Protein AF-A0A0R3Q9B4-F1 (afdb_monomer_lite)

Organism: NCBI:txid42155

Structure (mmCIF, N/CA/C/O backbone):
data_AF-A0A0R3Q9B4-F1
#
_entry.id   AF-A0A0R3Q9B4-F1
#
loop_
_atom_site.group_PDB
_atom_site.id
_atom_site.type_symbol
_atom_site.label_atom_id
_atom_site.label_alt_id
_atom_site.label_comp_id
_atom_site.label_asym_id
_atom_site.label_entity_id
_atom_site.label_seq_id
_atom_site.pdbx_PDB_ins_code
_atom_site.Cartn_x
_atom_site.Cartn_y
_atom_site.Cartn_z
_atom_site.occupancy
_atom_site.B_iso_or_equiv
_atom_site.auth_seq_id
_atom_site.auth_comp_id
_atom_site.auth_asym_id
_atom_site.auth_atom_id
_atom_site.pdbx_PDB_model_num
ATOM 1 N N . MET A 1 1 ? 20.990 -37.454 -20.972 1.00 36.69 1 MET A N 1
ATOM 2 C CA . MET A 1 1 ? 19.964 -36.835 -20.107 1.00 36.69 1 MET A CA 1
ATOM 3 C C . MET A 1 1 ? 19.764 -35.408 -20.582 1.00 36.69 1 MET A C 1
ATOM 5 O O . MET A 1 1 ? 20.715 -34.644 -20.532 1.00 36.69 1 MET A O 1
ATOM 9 N N . LYS A 1 2 ? 18.590 -35.068 -21.130 1.00 34.88 2 LYS A N 1
ATOM 10 C CA . LYS A 1 2 ? 18.235 -33.666 -21.387 1.00 34.88 2 LYS A CA 1
ATOM 11 C C . LYS A 1 2 ? 17.945 -33.041 -20.026 1.00 34.88 2 LYS A C 1
ATOM 13 O O . LYS A 1 2 ? 17.077 -33.551 -19.323 1.00 34.88 2 LYS A O 1
ATOM 18 N N . ALA A 1 3 ? 18.713 -32.025 -19.642 1.00 40.41 3 ALA A N 1
ATOM 19 C CA . ALA A 1 3 ? 18.405 -31.218 -18.471 1.00 40.41 3 ALA A CA 1
ATOM 20 C C . ALA A 1 3 ? 16.961 -30.724 -18.614 1.00 40.41 3 ALA A C 1
ATOM 22 O O . ALA A 1 3 ? 16.583 -30.212 -19.671 1.00 40.41 3 ALA A O 1
ATOM 23 N N . ALA A 1 4 ? 16.137 -30.962 -17.596 1.00 41.41 4 ALA A N 1
ATOM 24 C CA . ALA A 1 4 ? 14.829 -30.341 -17.524 1.00 41.41 4 ALA A CA 1
ATOM 25 C C . ALA A 1 4 ? 15.062 -28.827 -17.567 1.00 41.41 4 ALA A C 1
ATOM 27 O O . ALA A 1 4 ? 15.768 -28.300 -16.709 1.00 41.41 4 ALA A O 1
ATOM 28 N N . HIS A 1 5 ? 14.542 -28.144 -18.590 1.00 46.75 5 HIS A N 1
ATOM 29 C CA . HIS A 1 5 ? 14.449 -26.691 -18.561 1.00 46.75 5 HIS A CA 1
ATOM 30 C C . HIS A 1 5 ? 13.587 -26.347 -17.350 1.00 46.75 5 HIS A C 1
ATOM 32 O O . HIS A 1 5 ? 12.374 -26.551 -17.373 1.00 46.75 5 HIS A O 1
ATOM 38 N N . GLN A 1 6 ? 14.228 -25.910 -16.271 1.00 55.72 6 GLN A N 1
ATOM 39 C CA . GLN A 1 6 ? 13.541 -25.305 -15.149 1.00 55.72 6 GLN A CA 1
ATOM 40 C C . GLN A 1 6 ? 12.863 -24.056 -15.722 1.00 55.72 6 GLN A C 1
ATOM 42 O O . GLN A 1 6 ? 13.534 -23.160 -16.232 1.00 55.72 6 GLN A O 1
ATOM 47 N N . LEU A 1 7 ? 11.533 -24.085 -15.801 1.00 68.88 7 LEU A N 1
ATOM 48 C CA . LEU A 1 7 ? 10.751 -22.960 -16.296 1.00 68.88 7 LEU A CA 1
ATOM 49 C C . LEU A 1 7 ? 10.905 -21.838 -15.273 1.00 68.88 7 LEU A C 1
ATOM 51 O O . LEU A 1 7 ? 10.443 -21.985 -14.145 1.00 68.88 7 LEU A O 1
ATOM 55 N N . SER A 1 8 ? 11.586 -20.766 -15.666 1.00 80.25 8 SER A N 1
ATOM 56 C CA . SER A 1 8 ? 11.678 -19.562 -14.850 1.00 80.25 8 SER A CA 1
ATOM 57 C C . SER A 1 8 ? 10.293 -18.922 -14.736 1.00 80.25 8 SER A C 1
ATOM 59 O O . SER A 1 8 ? 9.555 -18.829 -15.725 1.00 80.25 8 SER A O 1
ATOM 61 N N . LEU A 1 9 ? 9.914 -18.553 -13.515 1.00 89.75 9 LEU A N 1
ATOM 62 C CA . LEU A 1 9 ? 8.605 -17.992 -13.206 1.00 89.75 9 LEU A CA 1
ATOM 63 C C . LEU A 1 9 ? 8.623 -16.477 -13.397 1.00 89.75 9 LEU A C 1
ATOM 65 O O . LEU A 1 9 ? 9.589 -15.798 -13.053 1.00 89.75 9 LEU A O 1
ATOM 69 N N . VAL A 1 10 ? 7.525 -15.938 -13.927 1.00 89.75 10 VAL A N 1
ATOM 70 C CA . VAL A 1 10 ? 7.317 -14.487 -13.977 1.00 89.75 10 VAL A CA 1
ATOM 71 C C . VAL A 1 10 ? 7.033 -13.996 -12.562 1.00 89.75 10 VAL A C 1
ATOM 73 O O . VAL A 1 10 ? 6.066 -14.433 -11.941 1.00 89.75 10 VAL A O 1
ATOM 76 N N . VAL A 1 11 ? 7.864 -13.075 -12.083 1.00 88.44 11 VAL A N 1
ATOM 77 C CA . VAL A 1 11 ? 7.747 -12.446 -10.763 1.00 88.44 11 VAL A CA 1
ATOM 78 C C . VAL A 1 11 ? 6.911 -11.175 -10.845 1.00 88.44 11 VAL A C 1
ATOM 80 O O . VAL A 1 11 ? 6.017 -10.957 -10.035 1.00 88.44 11 VAL A O 1
ATOM 83 N N . SER A 1 12 ? 7.175 -10.332 -11.845 1.00 89.00 12 SER A N 1
ATOM 84 C CA . SER A 1 12 ? 6.514 -9.035 -11.979 1.00 89.00 12 SER A CA 1
ATOM 85 C C . SER A 1 12 ? 6.408 -8.615 -13.437 1.00 89.00 12 SER A C 1
ATOM 87 O O . SER A 1 12 ? 7.249 -8.961 -14.268 1.00 89.00 12 SER A O 1
ATOM 89 N N . LEU A 1 13 ? 5.376 -7.831 -13.741 1.00 91.56 13 LEU A N 1
ATOM 90 C CA . LEU A 1 13 ? 5.125 -7.285 -15.067 1.00 91.56 13 LEU A CA 1
ATOM 91 C C . LEU A 1 13 ? 4.761 -5.805 -14.957 1.00 91.56 13 LEU A C 1
ATOM 93 O O . LEU A 1 13 ? 3.906 -5.430 -14.159 1.00 91.56 13 LEU A O 1
ATOM 97 N N . ALA A 1 14 ? 5.391 -4.983 -15.787 1.00 87.50 14 ALA A N 1
ATOM 98 C CA . ALA A 1 14 ? 5.074 -3.571 -15.941 1.00 87.50 14 ALA A CA 1
ATOM 99 C C . ALA A 1 14 ? 4.918 -3.226 -17.419 1.00 87.50 14 ALA A C 1
ATOM 101 O O . ALA A 1 14 ? 5.477 -3.895 -18.290 1.00 87.50 14 ALA A O 1
ATOM 102 N N . SER A 1 15 ? 4.168 -2.168 -17.707 1.00 88.44 15 SER A N 1
ATOM 103 C CA . SER A 1 15 ? 4.009 -1.670 -19.067 1.00 88.44 15 SER A CA 1
ATOM 104 C C . SER A 1 15 ? 4.152 -0.163 -19.117 1.00 88.44 15 SER A C 1
ATOM 106 O O . SER A 1 15 ? 3.561 0.532 -18.289 1.00 88.44 15 SER A O 1
ATOM 108 N N . CYS A 1 16 ? 4.836 0.337 -20.139 1.00 84.88 16 CYS A N 1
ATOM 109 C CA . CYS A 1 16 ? 4.862 1.755 -20.462 1.00 84.88 16 CYS A CA 1
ATOM 110 C C . CYS A 1 16 ? 4.498 1.971 -21.930 1.00 84.88 16 CYS A C 1
ATOM 112 O O . CYS A 1 16 ? 4.735 1.117 -22.786 1.00 84.88 16 CYS A O 1
ATOM 114 N N . VAL A 1 17 ? 3.886 3.119 -22.204 1.00 84.06 17 VAL A N 1
ATOM 115 C CA . VAL A 1 17 ? 3.613 3.569 -23.568 1.00 84.06 17 VAL A CA 1
ATOM 116 C C . VAL A 1 17 ? 4.668 4.603 -23.908 1.00 84.06 17 VAL A C 1
ATOM 118 O O . VAL A 1 17 ? 4.741 5.633 -23.244 1.00 84.06 17 VAL A O 1
ATOM 121 N N . VAL A 1 18 ? 5.480 4.324 -24.921 1.00 79.88 18 VAL A N 1
ATOM 122 C CA . VAL A 1 18 ? 6.485 5.256 -25.433 1.00 79.88 18 VAL A CA 1
ATOM 123 C C . VAL A 1 18 ? 6.048 5.651 -26.836 1.00 79.88 18 VAL A C 1
ATOM 125 O O . VAL A 1 18 ? 6.007 4.824 -27.745 1.00 79.88 18 VAL A O 1
ATOM 128 N N . TYR A 1 19 ? 5.660 6.915 -27.000 1.00 80.12 19 TYR A N 1
ATOM 129 C CA . TYR A 1 19 ? 4.998 7.428 -28.203 1.00 80.12 19 TYR A CA 1
ATOM 130 C C . TYR A 1 19 ? 3.742 6.623 -28.588 1.00 80.12 19 TYR A C 1
ATOM 132 O O . TYR A 1 19 ? 2.670 6.848 -28.028 1.00 80.12 19 TYR A O 1
ATOM 140 N N . HIS A 1 20 ? 3.859 5.704 -29.548 1.00 79.94 20 HIS A N 1
ATOM 141 C CA . HIS A 1 20 ? 2.761 4.881 -30.060 1.00 79.94 20 HIS A CA 1
ATOM 142 C C . HIS A 1 20 ? 2.944 3.386 -29.780 1.00 79.94 20 HIS A C 1
ATOM 144 O O . HIS A 1 20 ? 2.034 2.607 -30.062 1.00 79.94 20 HIS A O 1
ATOM 150 N N . ASP A 1 21 ? 4.081 2.991 -29.207 1.00 82.44 21 ASP A N 1
ATOM 151 C CA . ASP A 1 21 ? 4.396 1.602 -28.907 1.00 82.44 21 ASP A CA 1
ATOM 152 C C . ASP A 1 21 ? 4.165 1.297 -27.425 1.00 82.44 21 ASP A C 1
ATOM 154 O O . ASP A 1 21 ? 4.446 2.106 -26.536 1.00 82.44 21 ASP A O 1
ATOM 158 N N . ILE A 1 22 ? 3.649 0.097 -27.160 1.00 86.62 22 ILE A N 1
ATOM 159 C CA . ILE A 1 22 ? 3.477 -0.429 -25.806 1.00 86.62 22 ILE A CA 1
ATOM 160 C C . ILE A 1 22 ? 4.606 -1.416 -25.540 1.00 86.62 22 ILE A C 1
ATOM 162 O O . ILE A 1 22 ? 4.739 -2.424 -26.241 1.00 86.62 22 ILE A O 1
ATOM 166 N N . LEU A 1 23 ? 5.387 -1.136 -24.502 1.00 85.94 23 LEU A N 1
ATOM 167 C CA . LEU A 1 23 ? 6.456 -2.000 -24.033 1.00 85.94 23 LEU A CA 1
ATOM 168 C C . LEU A 1 23 ? 6.001 -2.740 -22.781 1.00 85.94 23 LEU A C 1
ATOM 170 O O . LEU A 1 23 ? 5.491 -2.127 -21.844 1.00 85.94 23 LEU A O 1
ATOM 174 N N . PHE A 1 24 ? 6.224 -4.052 -22.749 1.00 89.50 24 PHE A N 1
ATOM 175 C CA . PHE A 1 24 ? 5.981 -4.902 -21.587 1.00 89.50 24 PHE A CA 1
ATOM 176 C C . PHE A 1 24 ? 7.307 -5.377 -21.002 1.00 89.50 24 PHE A C 1
ATOM 178 O O . PHE A 1 24 ? 8.022 -6.156 -21.632 1.00 89.50 24 PHE A O 1
ATOM 185 N N . TYR A 1 25 ? 7.605 -4.933 -19.788 1.00 88.19 25 TYR A N 1
ATOM 186 C CA . TYR A 1 25 ? 8.759 -5.338 -18.995 1.00 88.19 25 TYR A CA 1
ATOM 187 C C . TYR A 1 25 ? 8.354 -6.524 -18.124 1.00 88.19 25 TYR A C 1
ATOM 189 O O . TYR A 1 25 ? 7.489 -6.393 -17.258 1.00 88.19 25 TYR A O 1
ATOM 197 N N . VAL A 1 26 ? 8.959 -7.685 -18.365 1.00 90.50 26 VAL A N 1
ATOM 198 C CA . VAL A 1 26 ? 8.646 -8.944 -17.679 1.00 90.50 26 VAL A CA 1
ATOM 199 C C . VAL A 1 26 ? 9.875 -9.406 -16.912 1.00 90.50 26 VAL A C 1
ATOM 201 O O . VAL A 1 26 ? 10.897 -9.739 -17.514 1.00 90.50 26 VAL A O 1
ATOM 204 N N . LEU A 1 27 ? 9.764 -9.398 -15.588 1.00 88.12 27 LEU A N 1
ATOM 205 C CA . LEU A 1 27 ? 10.816 -9.775 -14.655 1.00 88.12 27 LEU A CA 1
ATOM 206 C C . LEU A 1 27 ? 10.634 -11.229 -14.220 1.00 88.12 27 LEU A C 1
ATOM 208 O O . LEU A 1 27 ? 9.540 -11.624 -13.811 1.00 88.12 27 LEU A O 1
ATOM 212 N N . PHE A 1 28 ? 11.710 -12.000 -14.302 1.00 89.44 28 PHE A N 1
ATOM 213 C CA . PHE A 1 28 ? 11.745 -13.431 -14.024 1.00 89.44 28 PHE A CA 1
ATOM 214 C C . PHE A 1 28 ? 12.536 -13.747 -12.750 1.00 89.44 28 PHE A C 1
ATOM 216 O O . PHE A 1 28 ? 13.470 -13.027 -12.402 1.00 89.44 28 PHE A O 1
ATOM 223 N N . ASP A 1 29 ? 12.186 -14.842 -12.074 1.00 85.69 29 ASP A N 1
ATOM 224 C CA . ASP A 1 29 ? 12.820 -15.290 -10.821 1.00 85.69 29 ASP A CA 1
ATOM 225 C C . ASP A 1 29 ? 14.307 -15.653 -10.972 1.00 85.69 29 ASP A C 1
ATOM 227 O O . ASP A 1 29 ? 15.067 -15.605 -10.006 1.00 85.69 29 ASP A O 1
ATOM 231 N N . ASP A 1 30 ? 14.755 -15.937 -12.195 1.00 86.06 30 ASP A N 1
ATOM 232 C CA . ASP A 1 30 ? 16.156 -16.178 -12.538 1.00 86.06 30 ASP A CA 1
ATOM 233 C C . ASP A 1 30 ? 16.980 -14.885 -12.722 1.00 86.06 30 ASP A C 1
ATOM 235 O O . ASP A 1 30 ? 18.178 -14.955 -13.025 1.00 86.06 30 ASP A O 1
ATOM 239 N N . ARG A 1 31 ? 16.365 -13.720 -12.448 1.00 84.44 31 ARG A N 1
ATOM 240 C CA . ARG A 1 31 ? 16.910 -12.350 -12.547 1.00 84.44 31 ARG A CA 1
ATOM 241 C C . ARG A 1 31 ? 16.991 -11.811 -13.976 1.00 84.44 31 ARG A C 1
ATOM 243 O O . ARG A 1 31 ? 17.647 -10.792 -14.216 1.00 84.44 31 ARG A O 1
ATOM 250 N N . ARG A 1 32 ? 16.321 -12.455 -14.936 1.00 87.75 32 ARG A N 1
ATOM 251 C CA . ARG A 1 32 ? 16.210 -11.935 -16.302 1.00 87.75 32 ARG A CA 1
ATOM 252 C C . ARG A 1 32 ? 15.078 -10.928 -16.424 1.00 87.75 32 ARG A C 1
ATOM 254 O O . ARG A 1 32 ? 13.985 -11.104 -15.890 1.00 87.75 32 ARG A O 1
ATOM 261 N N . LEU A 1 33 ? 15.341 -9.880 -17.192 1.00 86.25 33 LEU A N 1
ATOM 262 C CA . LEU A 1 33 ? 14.354 -8.914 -17.635 1.00 86.25 33 LEU A CA 1
ATOM 263 C C . LEU A 1 33 ? 14.165 -9.078 -19.140 1.00 86.25 33 LEU A C 1
ATOM 265 O O . LEU A 1 33 ? 15.094 -8.868 -19.924 1.00 86.25 33 LEU A O 1
ATOM 269 N N . HIS A 1 34 ? 12.954 -9.446 -19.544 1.00 90.06 34 HIS A N 1
ATOM 270 C CA . HIS A 1 34 ? 12.557 -9.440 -20.946 1.00 90.06 34 HIS A CA 1
ATOM 271 C C . HIS A 1 34 ? 11.735 -8.189 -21.243 1.00 90.06 34 HIS A C 1
ATOM 273 O O . HIS A 1 34 ? 10.887 -7.802 -20.439 1.00 90.06 34 HIS A O 1
ATOM 279 N N . VAL A 1 35 ? 11.942 -7.595 -22.419 1.00 86.31 35 VAL A N 1
ATOM 280 C CA . VAL A 1 35 ? 11.065 -6.533 -22.930 1.00 86.31 35 VAL A CA 1
ATOM 281 C C . VAL A 1 35 ? 10.393 -7.017 -24.198 1.00 86.31 35 VAL A C 1
ATOM 283 O O . VAL A 1 35 ? 11.060 -7.480 -25.128 1.00 86.31 35 VAL A O 1
ATOM 286 N N . TYR A 1 36 ? 9.067 -6.929 -24.210 1.00 86.50 36 TYR A N 1
ATOM 287 C CA . TYR A 1 36 ? 8.250 -7.260 -25.364 1.00 86.50 36 TYR A CA 1
ATOM 288 C C . TYR A 1 36 ? 7.633 -6.002 -25.950 1.00 86.50 36 TYR A C 1
ATOM 290 O O . TYR A 1 36 ? 7.059 -5.194 -25.225 1.00 86.50 36 TYR A O 1
ATOM 298 N N . MET A 1 37 ? 7.694 -5.882 -27.269 1.00 84.69 37 MET A N 1
ATOM 299 C CA . MET A 1 37 ? 7.055 -4.816 -28.029 1.00 84.69 37 MET A CA 1
ATOM 300 C C . MET A 1 37 ? 6.349 -5.455 -29.221 1.00 84.69 37 MET A C 1
ATOM 302 O O . MET A 1 37 ? 6.892 -6.356 -29.861 1.00 84.69 37 MET A O 1
ATOM 306 N N . ASN A 1 38 ? 5.107 -5.050 -29.494 1.00 81.25 38 ASN A N 1
ATOM 307 C CA . ASN A 1 38 ? 4.339 -5.544 -30.646 1.00 81.25 38 ASN A CA 1
ATOM 308 C C . ASN A 1 38 ? 4.285 -7.089 -30.754 1.00 81.25 38 ASN A C 1
ATOM 310 O O . ASN A 1 38 ? 4.322 -7.666 -31.842 1.00 81.25 38 ASN A O 1
ATOM 314 N N . GLY A 1 39 ? 4.212 -7.772 -29.603 1.00 77.75 39 GLY A N 1
ATOM 315 C CA . GLY A 1 39 ? 4.122 -9.234 -29.505 1.00 77.75 39 GLY A CA 1
ATOM 316 C C . GLY A 1 39 ? 5.436 -9.995 -29.721 1.00 77.75 39 GLY A C 1
ATOM 317 O O . GLY A 1 39 ? 5.416 -11.225 -29.761 1.00 77.75 39 GLY A O 1
ATOM 318 N N . LYS A 1 40 ? 6.575 -9.305 -29.848 1.00 83.62 40 LYS A N 1
ATOM 319 C CA . LYS A 1 40 ? 7.904 -9.911 -30.011 1.00 83.62 40 LYS A CA 1
ATOM 320 C C . LYS A 1 40 ? 8.786 -9.625 -28.806 1.00 83.62 40 LYS A C 1
ATOM 322 O O . LYS A 1 40 ? 8.668 -8.568 -28.197 1.00 83.62 40 LYS A O 1
ATOM 327 N N . LYS A 1 41 ? 9.659 -10.579 -28.458 1.00 85.50 41 LYS A N 1
ATOM 328 C CA . LYS A 1 41 ? 10.716 -10.362 -27.462 1.00 85.50 41 LYS A CA 1
ATOM 329 C C . LYS A 1 41 ? 11.835 -9.581 -28.130 1.00 85.50 41 LYS A C 1
ATOM 331 O O . LYS A 1 41 ? 12.502 -10.117 -29.011 1.00 85.50 41 LYS A O 1
ATOM 336 N N . GLU A 1 42 ? 12.039 -8.360 -27.677 1.00 83.06 42 GLU A N 1
ATOM 337 C CA . GLU A 1 42 ? 13.044 -7.468 -28.239 1.00 83.06 42 GLU A CA 1
ATOM 338 C C . GLU A 1 42 ? 14.271 -7.310 -27.333 1.00 83.06 42 GLU A C 1
ATOM 340 O O . GLU A 1 42 ? 15.369 -7.017 -27.802 1.00 83.06 42 GLU A O 1
ATOM 345 N N . TYR A 1 43 ? 14.104 -7.549 -26.030 1.00 81.38 43 TYR A N 1
ATOM 346 C CA . TYR A 1 43 ? 15.187 -7.517 -25.052 1.00 81.38 43 TYR A CA 1
ATOM 347 C C . TYR A 1 43 ? 15.202 -8.762 -24.186 1.00 81.38 43 TYR A C 1
ATOM 349 O O . TYR A 1 43 ? 14.154 -9.311 -23.835 1.00 81.38 43 TYR A O 1
ATOM 357 N N . ASP A 1 44 ? 16.410 -9.153 -23.804 1.00 84.69 44 ASP A N 1
ATOM 358 C CA . ASP A 1 44 ? 16.684 -10.225 -22.866 1.00 84.69 44 ASP A CA 1
ATOM 359 C C . ASP A 1 44 ? 18.017 -9.926 -22.170 1.00 84.69 44 ASP A C 1
ATOM 361 O O . ASP A 1 44 ? 19.084 -10.088 -22.765 1.00 84.69 44 ASP A O 1
ATOM 365 N N . GLY A 1 45 ? 17.941 -9.415 -20.942 1.00 79.44 45 GLY A N 1
ATOM 366 C CA . GLY A 1 45 ? 19.107 -9.037 -20.149 1.00 79.44 45 GLY A CA 1
ATOM 367 C C . GLY A 1 45 ? 19.063 -9.633 -18.751 1.00 79.44 45 GLY A C 1
ATOM 368 O O . GLY A 1 45 ? 18.007 -9.694 -18.125 1.00 79.44 45 GLY A O 1
ATOM 369 N N . ASN A 1 46 ? 20.220 -10.057 -18.252 1.00 82.81 46 ASN A N 1
ATOM 370 C CA . ASN A 1 46 ? 20.383 -10.491 -16.871 1.00 82.81 46 ASN A CA 1
ATOM 371 C C . ASN A 1 46 ? 20.706 -9.275 -15.994 1.00 82.81 46 ASN A C 1
ATOM 373 O O . ASN A 1 46 ? 21.735 -8.622 -16.176 1.00 82.81 46 ASN A O 1
ATOM 377 N N . LEU A 1 47 ? 19.829 -8.971 -15.036 1.00 78.75 47 LEU A N 1
ATOM 378 C CA . LEU A 1 47 ? 20.010 -7.822 -14.151 1.00 78.75 47 LEU A CA 1
ATOM 379 C C . LEU A 1 47 ? 21.209 -7.998 -13.214 1.00 78.75 47 LEU A C 1
ATOM 381 O O . LEU A 1 47 ? 21.807 -7.004 -12.809 1.00 78.75 47 LEU A O 1
ATOM 385 N N . TYR A 1 48 ? 21.597 -9.240 -12.908 1.00 74.25 48 TYR A N 1
ATOM 386 C CA . TYR A 1 48 ? 22.777 -9.518 -12.089 1.00 74.25 48 TYR A CA 1
ATOM 387 C C . TYR A 1 48 ? 24.061 -8.995 -12.720 1.00 74.25 48 TYR A C 1
ATOM 389 O O . TYR A 1 48 ? 24.861 -8.362 -12.038 1.00 74.25 48 TYR A O 1
ATOM 397 N N . ASP A 1 49 ? 24.207 -9.158 -14.032 1.00 72.88 49 ASP A N 1
ATOM 398 C CA . ASP A 1 49 ? 25.391 -8.691 -14.748 1.00 72.88 49 ASP A CA 1
ATOM 399 C C . ASP A 1 49 ? 25.471 -7.156 -14.696 1.00 72.88 49 ASP A C 1
ATOM 401 O O . ASP A 1 49 ? 26.530 -6.587 -14.438 1.00 72.88 49 ASP A O 1
ATOM 405 N N . ILE A 1 50 ? 24.327 -6.471 -14.831 1.00 69.62 50 ILE A N 1
ATOM 406 C CA . ILE A 1 50 ? 24.236 -5.009 -14.691 1.00 69.62 50 ILE A CA 1
ATOM 407 C C . ILE A 1 50 ? 24.636 -4.574 -13.276 1.00 69.62 50 ILE A C 1
ATOM 409 O O . ILE A 1 50 ? 25.340 -3.577 -13.122 1.00 69.62 50 ILE A O 1
ATOM 413 N N . MET A 1 51 ? 24.226 -5.309 -12.240 1.00 69.06 51 MET A N 1
ATOM 414 C CA . MET A 1 51 ? 24.610 -4.993 -10.864 1.00 69.06 51 MET A CA 1
ATOM 415 C C . MET A 1 51 ? 26.101 -5.213 -10.621 1.00 69.06 51 MET A C 1
ATOM 417 O O . MET A 1 51 ? 26.753 -4.303 -10.123 1.00 69.06 51 MET A O 1
ATOM 421 N N . VAL A 1 52 ? 26.660 -6.373 -10.975 1.00 67.25 52 VAL A N 1
ATOM 422 C CA . VAL A 1 52 ? 28.080 -6.694 -10.732 1.00 67.25 52 VAL A CA 1
ATOM 423 C C . VAL A 1 52 ? 28.998 -5.723 -11.471 1.00 67.25 52 VAL A C 1
ATOM 425 O O . VAL A 1 52 ? 29.992 -5.267 -10.916 1.00 67.25 52 VAL A O 1
ATOM 428 N N . HIS A 1 53 ? 28.646 -5.332 -12.698 1.00 62.34 53 HIS A N 1
ATOM 429 C CA . HIS A 1 53 ? 29.431 -4.353 -13.449 1.00 62.34 53 HIS A CA 1
ATOM 430 C C . HIS A 1 53 ? 29.413 -2.942 -12.844 1.00 62.34 53 HIS A C 1
ATOM 432 O O . HIS A 1 53 ? 30.344 -2.177 -13.094 1.00 62.34 53 HIS A O 1
ATOM 438 N N . ASN A 1 54 ? 28.390 -2.595 -12.056 1.00 60.19 54 ASN A N 1
ATOM 439 C CA . ASN A 1 54 ? 28.177 -1.237 -11.544 1.00 60.19 54 ASN A CA 1
ATOM 440 C C . ASN A 1 54 ? 28.223 -1.124 -10.007 1.00 60.19 54 ASN A C 1
ATOM 442 O O . ASN A 1 54 ? 28.057 -0.030 -9.471 1.00 60.19 54 ASN A O 1
ATOM 446 N N . SER A 1 55 ? 28.465 -2.217 -9.280 1.00 55.81 55 SER A N 1
ATOM 447 C CA . SER A 1 55 ? 28.569 -2.241 -7.816 1.00 55.81 55 SER A CA 1
ATOM 448 C C . SER A 1 55 ? 29.928 -2.785 -7.368 1.00 55.81 55 SER A C 1
ATOM 450 O O . SER A 1 55 ? 30.572 -3.551 -8.072 1.00 55.81 55 SER A O 1
ATOM 452 N N . HIS A 1 56 ? 30.408 -2.359 -6.197 1.00 46.59 56 HIS A N 1
ATOM 453 C CA . HIS A 1 56 ? 31.683 -2.823 -5.619 1.00 46.59 56 HIS A CA 1
ATOM 454 C C . HIS A 1 56 ? 31.550 -4.175 -4.871 1.00 46.59 56 HIS A C 1
ATOM 456 O O . HIS A 1 56 ? 32.399 -4.499 -4.042 1.00 46.59 56 HIS A O 1
ATOM 462 N N . GLY A 1 57 ? 30.469 -4.931 -5.103 1.00 44.50 57 GLY A N 1
ATOM 463 C CA . GLY A 1 57 ? 30.148 -6.176 -4.394 1.00 44.50 57 GLY A CA 1
ATOM 464 C C . GLY A 1 57 ? 30.866 -7.389 -4.990 1.00 44.50 57 GLY A C 1
ATOM 465 O O . GLY A 1 57 ? 30.941 -7.533 -6.207 1.00 44.50 57 GLY A O 1
ATOM 466 N N . GLY A 1 58 ? 31.434 -8.238 -4.131 1.00 46.81 58 GLY A N 1
ATOM 467 C CA . GLY A 1 58 ? 32.189 -9.426 -4.534 1.00 46.81 58 GLY A CA 1
ATOM 468 C C . GLY A 1 58 ? 31.312 -10.597 -4.993 1.00 46.81 58 GLY A C 1
ATOM 469 O O . GLY A 1 58 ? 30.131 -10.678 -4.661 1.00 46.81 58 GLY A O 1
ATOM 470 N N . ASP A 1 59 ? 31.932 -11.531 -5.721 1.00 45.25 59 ASP A N 1
ATOM 471 C CA . ASP A 1 59 ? 31.368 -12.839 -6.080 1.00 45.25 59 ASP A CA 1
ATOM 472 C C . ASP A 1 59 ? 30.852 -13.559 -4.816 1.00 45.25 59 ASP A C 1
ATOM 474 O O . ASP A 1 59 ? 31.642 -14.073 -4.021 1.00 45.25 59 ASP A O 1
ATOM 478 N N . GLY A 1 60 ? 29.530 -13.589 -4.600 1.00 53.44 60 GLY A N 1
ATOM 479 C CA . GLY A 1 60 ? 28.933 -14.350 -3.494 1.00 53.44 60 GLY A CA 1
ATOM 480 C C . GLY A 1 60 ? 27.565 -13.897 -2.972 1.00 53.44 60 GLY A C 1
ATOM 481 O O . GLY A 1 60 ? 26.921 -14.679 -2.276 1.00 53.44 60 GLY A O 1
ATOM 482 N N . GLU A 1 61 ? 27.091 -12.689 -3.292 1.00 63.75 61 GLU A N 1
ATOM 483 C CA . GLU A 1 61 ? 25.783 -12.202 -2.814 1.00 63.75 61 GLU A CA 1
ATOM 484 C C . GLU A 1 61 ? 24.612 -12.941 -3.500 1.00 63.75 61 GLU A C 1
ATOM 486 O O . GLU A 1 61 ? 24.497 -12.944 -4.732 1.00 63.75 61 GLU A O 1
ATOM 491 N N . GLN A 1 62 ? 23.720 -13.561 -2.710 1.00 70.88 62 GLN A N 1
ATOM 492 C CA . GLN A 1 62 ? 22.442 -14.072 -3.221 1.00 70.88 62 GLN A CA 1
ATOM 493 C C . GLN A 1 62 ? 21.490 -12.893 -3.439 1.00 70.88 62 GLN A C 1
ATOM 495 O O . GLN A 1 62 ? 21.198 -12.143 -2.508 1.00 70.88 62 GLN A O 1
ATOM 500 N N . VAL A 1 63 ? 21.022 -12.734 -4.680 1.00 74.62 63 VAL A N 1
ATOM 501 C CA . VAL A 1 63 ? 20.057 -11.696 -5.063 1.00 74.62 63 VAL A CA 1
ATOM 502 C C . VAL A 1 63 ? 18.742 -12.346 -5.461 1.00 74.62 63 VAL A C 1
ATOM 504 O O . VAL A 1 63 ? 18.731 -13.195 -6.358 1.00 74.62 63 VAL A O 1
ATOM 507 N N . THR A 1 64 ? 17.643 -11.881 -4.875 1.00 83.31 64 THR A N 1
ATOM 508 C CA . THR A 1 64 ? 16.282 -12.138 -5.358 1.00 83.31 64 THR A CA 1
ATOM 509 C C . THR A 1 64 ? 15.724 -10.877 -6.004 1.00 83.31 64 THR A C 1
ATOM 511 O O . THR A 1 64 ? 15.993 -9.763 -5.564 1.00 83.31 64 THR A O 1
ATOM 514 N N . VAL A 1 65 ? 14.983 -11.027 -7.098 1.00 80.44 65 VAL A N 1
ATOM 515 C CA . VAL A 1 65 ? 14.271 -9.913 -7.734 1.00 80.44 65 VAL A CA 1
ATOM 516 C C . VAL A 1 65 ? 12.805 -9.988 -7.338 1.00 80.44 65 VAL A C 1
ATOM 518 O O . VAL A 1 65 ? 12.231 -11.071 -7.361 1.00 80.44 65 VAL A O 1
ATOM 521 N N . GLU A 1 66 ? 12.205 -8.852 -6.989 1.00 86.81 66 GLU A N 1
ATOM 522 C CA . GLU A 1 66 ? 10.869 -8.829 -6.378 1.00 86.81 66 GLU A CA 1
ATOM 523 C C . GLU A 1 66 ? 9.836 -8.149 -7.269 1.00 86.81 66 GLU A C 1
ATOM 525 O O . GLU A 1 66 ? 8.699 -8.601 -7.377 1.00 86.81 66 GLU A O 1
ATOM 530 N N . MET A 1 67 ? 10.195 -7.031 -7.907 1.00 88.94 67 MET A N 1
ATOM 531 C CA . MET A 1 67 ? 9.198 -6.221 -8.602 1.00 88.94 67 MET A CA 1
ATOM 532 C C . MET A 1 67 ? 9.820 -5.294 -9.641 1.00 88.94 67 MET A C 1
ATOM 534 O O . MET A 1 67 ? 10.891 -4.734 -9.431 1.00 88.94 67 MET A O 1
ATOM 538 N N . VAL A 1 68 ? 9.115 -5.086 -10.752 1.00 89.12 68 VAL A N 1
ATOM 539 C CA . VAL A 1 68 ? 9.422 -4.051 -11.746 1.00 89.12 68 VAL A CA 1
ATOM 540 C C . VAL A 1 68 ? 8.236 -3.107 -11.871 1.00 89.12 68 VAL A C 1
ATOM 542 O O . VAL A 1 68 ? 7.095 -3.558 -11.959 1.00 89.12 68 VAL A O 1
ATOM 545 N N . LYS A 1 69 ? 8.507 -1.801 -11.911 1.00 89.88 69 LYS A N 1
ATOM 546 C CA . LYS A 1 69 ? 7.534 -0.764 -12.266 1.00 89.88 69 LYS A CA 1
ATOM 547 C C . LYS A 1 69 ? 8.136 0.215 -13.257 1.00 89.88 69 LYS A C 1
ATOM 549 O O . LYS A 1 69 ? 9.349 0.398 -13.327 1.00 89.88 69 LYS A O 1
ATOM 554 N N . THR A 1 70 ? 7.267 0.850 -14.026 1.00 87.56 70 THR A N 1
ATOM 555 C CA . THR A 1 70 ? 7.633 1.910 -14.960 1.00 87.56 70 THR A CA 1
ATOM 556 C C . THR A 1 70 ? 6.938 3.197 -14.556 1.00 87.56 70 THR A C 1
ATOM 558 O O . THR A 1 70 ? 5.764 3.171 -14.184 1.00 87.56 70 THR A O 1
ATOM 561 N N . CYS A 1 71 ? 7.631 4.321 -14.680 1.00 84.94 71 CYS A N 1
ATOM 562 C CA . CYS A 1 71 ? 7.041 5.646 -14.527 1.00 84.94 71 CYS A CA 1
ATOM 563 C C . CYS A 1 71 ? 7.481 6.545 -15.671 1.00 84.94 71 CYS A C 1
ATOM 565 O O . CYS A 1 71 ? 8.610 6.454 -16.155 1.00 84.94 71 CYS A O 1
ATOM 567 N N . SER A 1 72 ? 6.586 7.426 -16.090 1.00 83.06 72 SER A N 1
ATOM 568 C CA . SER A 1 72 ? 6.848 8.341 -17.188 1.00 83.06 72 SER A CA 1
ATOM 569 C C . SER A 1 72 ? 6.111 9.657 -17.002 1.00 83.06 72 SER A C 1
ATOM 571 O O . SER A 1 72 ? 5.044 9.695 -16.388 1.00 83.06 72 SER A O 1
ATOM 573 N N . ASN A 1 73 ? 6.673 10.713 -17.578 1.00 79.25 73 ASN A N 1
ATOM 574 C CA . ASN A 1 73 ? 5.984 11.967 -17.863 1.00 79.25 73 ASN A CA 1
ATOM 575 C C . ASN A 1 73 ? 5.976 12.197 -19.386 1.00 79.25 73 ASN A C 1
ATOM 577 O O . ASN A 1 73 ? 6.199 11.258 -20.148 1.00 79.25 73 ASN A O 1
ATOM 581 N N . GLU A 1 74 ? 5.691 13.420 -19.837 1.00 75.56 74 GLU A N 1
ATOM 582 C CA . GLU A 1 74 ? 5.568 13.736 -21.268 1.00 75.56 74 GLU A CA 1
ATOM 583 C C . GLU A 1 74 ? 6.808 13.355 -22.095 1.00 75.56 74 GLU A C 1
ATOM 585 O O . GLU A 1 74 ? 6.657 12.950 -23.245 1.00 75.56 74 GLU A O 1
ATOM 590 N N . ASN A 1 75 ? 8.015 13.452 -21.522 1.00 76.19 75 ASN A N 1
ATOM 591 C CA . ASN A 1 75 ? 9.270 13.302 -22.272 1.00 76.19 75 ASN A CA 1
ATOM 592 C C . ASN A 1 75 ? 10.279 12.327 -21.648 1.00 76.19 75 ASN A C 1
ATOM 594 O O . ASN A 1 75 ? 11.250 11.948 -22.304 1.00 76.19 75 ASN A O 1
ATOM 598 N N . CYS A 1 76 ? 10.076 11.919 -20.398 1.00 80.00 76 CYS A N 1
ATOM 599 C CA . CYS A 1 76 ? 10.987 11.059 -19.660 1.00 80.00 76 CYS A CA 1
ATOM 600 C C . CYS A 1 76 ? 10.291 9.755 -19.273 1.00 80.00 76 CYS A C 1
ATOM 602 O O . CYS A 1 76 ? 9.166 9.755 -18.774 1.00 80.00 76 CYS A O 1
ATOM 604 N N . PHE A 1 77 ? 10.996 8.643 -19.464 1.00 85.31 77 PHE A N 1
ATOM 605 C CA . PHE A 1 77 ? 10.504 7.292 -19.228 1.00 85.31 77 PHE A CA 1
ATOM 606 C C . PHE A 1 77 ? 11.539 6.537 -18.400 1.00 85.31 77 PHE A C 1
ATOM 608 O O . PHE A 1 77 ? 12.725 6.542 -18.729 1.00 85.31 77 PHE A O 1
ATOM 615 N N . TYR A 1 78 ? 11.101 5.878 -17.333 1.00 87.00 78 TYR A N 1
ATOM 616 C CA . TYR A 1 78 ? 11.983 5.186 -16.403 1.00 87.00 78 TYR A CA 1
ATOM 617 C C . TYR A 1 78 ? 11.461 3.792 -16.077 1.00 87.00 78 TYR A C 1
ATOM 619 O O . TYR A 1 78 ? 10.252 3.555 -15.999 1.00 87.00 78 TYR A O 1
ATOM 627 N N . VAL A 1 79 ? 12.402 2.884 -15.843 1.00 88.50 79 VAL A N 1
ATOM 628 C CA . VAL A 1 79 ? 12.175 1.558 -15.277 1.00 88.50 79 VAL A CA 1
ATOM 629 C C . VAL A 1 79 ? 12.833 1.498 -13.903 1.00 88.50 79 VAL A C 1
ATOM 631 O O . VAL A 1 79 ? 13.983 1.901 -13.730 1.00 88.50 79 VAL A O 1
ATOM 634 N N . VAL A 1 80 ? 12.085 1.011 -12.919 1.00 90.00 80 VAL A N 1
ATOM 635 C CA . VAL A 1 80 ? 12.532 0.851 -11.537 1.00 90.00 80 VAL A CA 1
ATOM 636 C C . VAL A 1 80 ? 12.346 -0.609 -11.152 1.00 90.00 80 VAL A C 1
ATOM 638 O O . VAL A 1 80 ? 11.240 -1.144 -11.260 1.00 90.00 80 VAL A O 1
ATOM 641 N N . VAL A 1 81 ? 13.421 -1.260 -10.714 1.00 89.31 81 VAL A N 1
ATOM 642 C CA . VAL A 1 81 ? 13.405 -2.665 -10.290 1.00 89.31 81 VAL A CA 1
ATOM 643 C C . VAL A 1 81 ? 13.787 -2.763 -8.821 1.00 89.31 81 VAL A C 1
ATOM 645 O O . VAL A 1 81 ? 14.833 -2.259 -8.423 1.00 89.31 81 VAL A O 1
ATOM 648 N N . LEU A 1 82 ? 12.955 -3.433 -8.029 1.00 89.75 82 LEU A N 1
ATOM 649 C CA . LEU A 1 82 ? 13.231 -3.804 -6.646 1.00 89.75 82 LEU A CA 1
ATOM 650 C C . LEU A 1 82 ? 13.851 -5.202 -6.599 1.00 89.75 82 LEU A C 1
ATOM 652 O O . LEU A 1 82 ? 13.329 -6.149 -7.197 1.00 89.75 82 LEU A O 1
ATOM 656 N N . PHE A 1 83 ? 14.936 -5.329 -5.847 1.00 86.69 83 PHE A N 1
ATOM 657 C CA . PHE A 1 83 ? 15.602 -6.593 -5.565 1.00 86.69 83 PHE A CA 1
ATOM 658 C C . PHE A 1 83 ? 16.077 -6.630 -4.112 1.00 86.69 83 PHE A C 1
ATOM 660 O O . PHE A 1 83 ? 16.334 -5.584 -3.509 1.00 86.69 83 PHE A O 1
ATOM 667 N N . GLN A 1 84 ? 16.203 -7.832 -3.558 1.00 83.56 84 GLN A N 1
ATOM 668 C CA . GLN A 1 84 ? 16.739 -8.063 -2.222 1.00 83.56 84 GLN A CA 1
ATOM 669 C C . GLN A 1 84 ? 18.109 -8.711 -2.334 1.00 83.56 84 GLN A C 1
ATOM 671 O O . GLN A 1 84 ? 18.318 -9.629 -3.126 1.00 83.56 84 GLN A O 1
ATOM 676 N N . ILE A 1 85 ? 19.043 -8.228 -1.525 1.00 77.19 85 ILE A N 1
ATOM 677 C CA . ILE A 1 85 ? 20.338 -8.869 -1.332 1.00 77.19 85 ILE A CA 1
ATOM 678 C C . ILE A 1 85 ? 20.372 -9.479 0.055 1.00 77.19 85 ILE A C 1
ATOM 680 O O . ILE A 1 85 ? 20.095 -8.804 1.051 1.00 77.19 85 ILE A O 1
ATOM 684 N N . ASP A 1 86 ? 20.738 -10.752 0.104 1.00 72.25 86 ASP A N 1
ATOM 685 C CA . ASP A 1 86 ? 20.998 -11.452 1.347 1.00 72.25 86 ASP A CA 1
ATOM 686 C C . ASP A 1 86 ? 22.364 -11.036 1.896 1.00 72.25 86 ASP A C 1
ATOM 688 O O . ASP A 1 86 ? 23.401 -11.525 1.445 1.00 72.25 86 ASP A O 1
ATOM 692 N N . ASP A 1 87 ? 22.371 -10.160 2.901 1.00 62.25 87 ASP A N 1
ATOM 693 C CA . ASP A 1 87 ? 23.565 -9.935 3.707 1.00 62.25 87 ASP A CA 1
ATOM 694 C C . ASP A 1 87 ? 23.611 -11.001 4.811 1.00 62.25 87 ASP A C 1
ATOM 696 O O . ASP A 1 87 ? 22.812 -11.015 5.756 1.00 62.25 87 ASP A O 1
ATOM 700 N N . HIS A 1 88 ? 24.581 -11.911 4.718 1.00 53.88 88 HIS A N 1
ATOM 701 C CA . HIS A 1 88 ? 24.933 -12.797 5.825 1.00 53.88 88 HIS A CA 1
ATOM 702 C C . HIS A 1 88 ? 25.639 -11.984 6.923 1.00 53.88 88 HIS A C 1
ATOM 704 O O . HIS A 1 88 ? 26.865 -11.966 7.022 1.00 53.88 88 HIS A O 1
ATOM 710 N N . CYS A 1 89 ? 24.880 -11.283 7.765 1.00 42.41 89 CYS A N 1
ATOM 711 C CA . CYS A 1 89 ? 25.420 -10.695 8.987 1.00 42.41 89 CYS A CA 1
ATOM 712 C C . CYS A 1 89 ? 25.455 -11.753 10.098 1.00 42.41 89 CYS A C 1
ATOM 714 O O . CYS A 1 89 ? 24.439 -12.083 10.702 1.00 42.41 89 CYS A O 1
ATOM 716 N N . VAL A 1 90 ? 26.645 -12.269 10.412 1.00 36.72 90 VAL A N 1
ATOM 717 C CA . VAL A 1 90 ? 26.851 -13.071 11.626 1.00 36.72 90 VAL A CA 1
ATOM 718 C C . VAL A 1 90 ? 26.888 -12.119 12.825 1.00 36.72 90 VAL A C 1
ATOM 720 O O . VAL A 1 90 ? 27.932 -11.556 13.156 1.00 36.72 90 VAL A O 1
ATOM 723 N N . ALA A 1 91 ? 25.748 -11.907 13.480 1.00 35.09 91 ALA A N 1
ATOM 724 C CA . ALA A 1 91 ? 25.695 -11.180 14.743 1.00 35.09 91 ALA A CA 1
ATOM 725 C C . ALA A 1 91 ? 26.080 -12.132 15.892 1.00 35.09 91 ALA A C 1
ATOM 727 O O . ALA A 1 91 ? 25.271 -12.895 16.419 1.00 35.09 91 ALA A O 1
ATOM 728 N N . GLY A 1 92 ? 27.356 -12.120 16.283 1.00 32.59 92 GLY A N 1
ATOM 729 C CA . GLY A 1 92 ? 27.813 -12.821 17.483 1.00 32.59 92 GLY A CA 1
ATOM 730 C C . GLY A 1 92 ? 27.401 -12.059 18.742 1.00 32.59 92 GLY A C 1
ATOM 731 O O . GLY A 1 92 ? 28.007 -11.038 19.062 1.00 32.59 92 GLY A O 1
ATOM 732 N N . LEU A 1 93 ? 26.404 -12.550 19.482 1.00 32.34 93 LEU A N 1
ATOM 733 C CA . LEU A 1 93 ? 26.047 -12.002 20.790 1.00 32.34 93 LEU A CA 1
ATOM 734 C C . LEU A 1 93 ? 26.886 -12.717 21.865 1.00 32.34 93 LEU A C 1
ATOM 736 O O . LEU A 1 93 ? 26.677 -13.894 22.172 1.00 32.34 93 LEU A O 1
ATOM 740 N N . MET A 1 94 ? 27.870 -12.024 22.442 1.00 32.06 94 MET A N 1
ATOM 741 C CA . MET A 1 94 ? 28.676 -12.564 23.543 1.00 32.06 94 MET A CA 1
ATOM 742 C C . MET A 1 94 ? 28.033 -12.171 24.880 1.00 32.06 94 MET A C 1
ATOM 744 O O . MET A 1 94 ? 28.086 -11.013 25.289 1.00 32.06 94 MET A O 1
ATOM 748 N N . LEU A 1 95 ? 27.397 -13.132 25.557 1.00 32.34 95 LEU A N 1
ATOM 749 C CA . LEU A 1 95 ? 26.806 -12.930 26.882 1.00 32.34 95 LEU A CA 1
ATOM 750 C C . LEU A 1 95 ? 27.811 -13.340 27.964 1.00 32.34 95 LEU A C 1
ATOM 752 O O . LEU A 1 95 ? 28.254 -14.489 28.019 1.00 32.34 95 LEU A O 1
ATOM 756 N N . PHE A 1 96 ? 28.146 -12.406 28.854 1.00 34.84 96 PHE A N 1
ATOM 757 C CA . PHE A 1 96 ? 28.955 -12.682 30.041 1.00 34.84 96 PHE A CA 1
ATOM 758 C C . PHE A 1 96 ? 28.032 -13.041 31.203 1.00 34.84 96 PHE A C 1
ATOM 760 O O . PHE A 1 96 ? 27.283 -12.193 31.685 1.00 34.84 96 PHE A O 1
ATOM 767 N N . ASN A 1 97 ? 28.083 -14.290 31.670 1.00 32.91 97 ASN A N 1
ATOM 768 C CA . ASN A 1 97 ? 27.381 -14.683 32.887 1.00 32.91 97 ASN A CA 1
ATOM 769 C C . ASN A 1 97 ? 28.382 -14.716 34.047 1.00 32.91 97 ASN A C 1
ATOM 771 O O . ASN A 1 97 ? 29.246 -15.592 34.113 1.00 32.91 97 ASN A O 1
ATOM 775 N N . HIS A 1 98 ? 28.301 -13.721 34.929 1.00 30.61 98 HIS A N 1
ATOM 776 C CA . HIS A 1 98 ? 29.194 -13.594 36.074 1.00 30.61 98 HIS A CA 1
ATOM 777 C C . HIS A 1 98 ? 28.524 -14.222 37.299 1.00 30.61 98 HIS A C 1
ATOM 779 O O . HIS A 1 98 ? 27.684 -13.606 37.952 1.00 30.61 98 HIS A O 1
ATOM 785 N N . THR A 1 99 ? 28.898 -15.454 37.637 1.00 39.25 99 THR A N 1
ATOM 786 C CA . THR A 1 99 ? 28.614 -16.007 38.967 1.00 39.25 99 THR A CA 1
ATOM 787 C C . THR A 1 99 ? 29.789 -15.711 39.894 1.00 39.25 99 THR A C 1
ATOM 789 O O . THR A 1 99 ? 30.936 -15.747 39.457 1.00 39.25 99 THR A O 1
ATOM 792 N N . LEU A 1 100 ? 29.509 -15.400 41.167 1.00 38.47 100 LEU A N 1
ATOM 793 C CA . LEU A 1 100 ? 30.442 -14.894 42.198 1.00 38.47 100 LEU A CA 1
ATOM 794 C C . LEU A 1 100 ? 31.701 -15.751 42.467 1.00 38.47 100 LEU A C 1
ATOM 796 O O . LEU A 1 100 ? 32.506 -15.382 43.315 1.00 38.47 100 LEU A O 1
ATOM 800 N N . THR A 1 101 ? 31.890 -16.868 41.767 1.00 40.00 101 THR A N 1
ATOM 801 C CA . THR A 1 101 ? 33.060 -17.747 41.904 1.00 40.00 101 THR A CA 1
ATOM 802 C C . THR A 1 101 ? 33.593 -18.340 40.594 1.00 40.00 101 THR A C 1
ATOM 804 O O . THR A 1 101 ? 34.603 -19.020 40.664 1.00 40.00 101 THR A O 1
ATOM 807 N N . ASP A 1 102 ? 33.012 -18.059 39.418 1.00 37.16 102 ASP A N 1
ATOM 808 C CA . ASP A 1 102 ? 33.558 -18.513 38.123 1.00 37.16 102 ASP A CA 1
ATOM 809 C C . ASP A 1 102 ? 32.957 -17.732 36.939 1.00 37.16 102 ASP A C 1
ATOM 811 O O . ASP A 1 102 ? 31.745 -17.490 36.886 1.00 37.16 102 ASP A O 1
ATOM 815 N N . LEU A 1 103 ? 33.808 -17.364 35.973 1.00 35.34 103 LEU A N 1
ATOM 816 C CA . LEU A 1 103 ? 33.450 -16.630 34.753 1.00 35.34 103 LEU A CA 1
ATOM 817 C C . LEU A 1 103 ? 33.246 -17.633 33.606 1.00 35.34 103 LEU A C 1
ATOM 819 O O . LEU A 1 103 ? 34.209 -18.154 33.041 1.00 35.34 103 LEU A O 1
ATOM 823 N N . LYS A 1 104 ? 31.989 -17.944 33.265 1.00 38.47 104 LYS A N 1
ATOM 824 C CA . LYS A 1 104 ? 31.667 -18.817 32.124 1.00 38.47 104 LYS A CA 1
ATOM 825 C C . LYS A 1 104 ? 31.400 -17.978 30.877 1.00 38.47 104 LYS A C 1
ATOM 827 O O . LYS A 1 104 ? 30.462 -17.186 30.841 1.00 38.47 104 LYS A O 1
ATOM 832 N N . HIS A 1 105 ? 32.207 -18.196 29.842 1.00 39.12 105 HIS A N 1
ATOM 833 C CA . HIS A 1 105 ? 32.027 -17.598 28.521 1.00 39.12 105 HIS A CA 1
ATOM 834 C C . HIS A 1 105 ? 31.053 -18.463 27.717 1.00 39.12 105 HIS A C 1
ATOM 836 O O . HIS A 1 105 ? 31.293 -19.655 27.533 1.00 39.12 105 HIS A O 1
ATOM 842 N N . SER A 1 106 ? 29.941 -17.893 27.259 1.00 36.09 106 SER A N 1
ATOM 843 C CA . SER A 1 106 ? 29.023 -18.548 26.320 1.00 36.09 106 SER A CA 1
ATOM 844 C C . SER A 1 106 ? 28.824 -17.616 25.130 1.00 36.09 106 SER A C 1
ATOM 846 O O . SER A 1 106 ? 28.270 -16.528 25.275 1.00 36.09 106 SER A O 1
ATOM 848 N N . ILE A 1 107 ? 29.331 -18.016 23.963 1.00 36.12 107 ILE A N 1
ATOM 849 C CA . ILE A 1 107 ? 29.132 -17.286 22.708 1.00 36.12 107 ILE A CA 1
ATOM 850 C C . ILE A 1 107 ? 27.873 -17.856 22.065 1.00 36.12 107 ILE A C 1
ATOM 852 O O . ILE A 1 107 ? 27.855 -19.027 21.688 1.00 36.12 107 ILE A O 1
ATOM 856 N N . PHE A 1 108 ? 26.831 -17.038 21.949 1.00 34.88 108 PHE A N 1
ATOM 857 C CA . PHE A 1 108 ? 25.669 -17.365 21.134 1.00 34.88 108 PHE A CA 1
ATOM 858 C C . PHE A 1 108 ? 25.864 -16.694 19.777 1.00 34.88 108 PHE A C 1
ATOM 860 O O . PHE A 1 108 ? 25.811 -15.472 19.654 1.00 34.88 108 PHE A O 1
ATOM 867 N N . VAL A 1 109 ? 26.145 -17.499 18.755 1.00 34.53 109 VAL A N 1
ATOM 868 C CA . VAL A 1 109 ? 26.130 -17.031 17.369 1.00 34.53 109 VAL A CA 1
ATOM 869 C C . VAL A 1 109 ? 24.695 -17.169 16.883 1.00 34.53 109 VAL A C 1
ATOM 871 O O . VAL A 1 109 ? 24.209 -18.286 16.721 1.00 34.53 109 VAL A O 1
ATOM 874 N N . SER A 1 110 ? 24.005 -16.042 16.721 1.00 38.56 110 SER A N 1
ATOM 875 C CA . SER A 1 110 ? 22.718 -16.004 16.032 1.00 38.56 110 SER A CA 1
ATOM 876 C C . SER A 1 110 ? 22.990 -15.543 14.608 1.00 38.56 110 SER A C 1
ATOM 878 O O . SER A 1 110 ? 23.380 -14.398 14.384 1.00 38.56 110 SER A O 1
ATOM 880 N N . GLU A 1 111 ? 22.835 -16.440 13.640 1.00 41.97 111 GLU A N 1
ATOM 881 C CA . GLU A 1 111 ? 22.794 -16.055 12.231 1.00 41.97 111 GLU A CA 1
ATOM 882 C C . GLU A 1 111 ? 21.417 -15.446 11.952 1.00 41.97 111 GLU A C 1
ATOM 884 O O . GLU A 1 111 ? 20.462 -16.148 11.623 1.00 41.97 111 GLU A O 1
ATOM 889 N N . GLU A 1 112 ? 21.284 -14.133 12.136 1.00 45.72 112 GLU A N 1
ATOM 890 C CA . GLU A 1 112 ? 20.133 -13.407 11.604 1.00 45.72 112 GLU A CA 1
ATOM 891 C C . GLU A 1 112 ? 20.410 -13.054 10.144 1.00 45.72 112 GLU A C 1
ATOM 893 O O . GLU A 1 112 ? 21.321 -12.293 9.819 1.00 45.72 112 GLU A O 1
ATOM 898 N N . LYS A 1 113 ? 19.613 -13.632 9.243 1.00 53.38 113 LYS A N 1
ATOM 899 C CA . LYS A 1 113 ? 19.631 -13.274 7.828 1.00 53.38 113 LYS A CA 1
ATOM 900 C C . LYS A 1 113 ? 19.034 -11.873 7.683 1.00 53.38 113 LYS A C 1
ATOM 902 O O . LYS A 1 113 ? 17.832 -11.696 7.871 1.00 53.38 113 LYS A O 1
ATOM 907 N N . VAL A 1 114 ? 19.867 -10.881 7.371 1.00 59.72 114 VAL A N 1
ATOM 908 C CA . VAL A 1 114 ? 19.415 -9.507 7.130 1.00 59.72 114 VAL A CA 1
ATOM 909 C C . VAL A 1 114 ? 19.317 -9.310 5.623 1.00 59.72 114 VAL A C 1
ATOM 911 O O . VAL A 1 114 ? 20.315 -9.079 4.948 1.00 59.72 114 VAL A O 1
ATOM 914 N N . CYS A 1 115 ? 18.110 -9.410 5.075 1.00 66.50 115 CYS A N 1
ATOM 915 C CA . CYS A 1 115 ? 17.866 -9.011 3.690 1.00 66.50 115 CYS A CA 1
ATOM 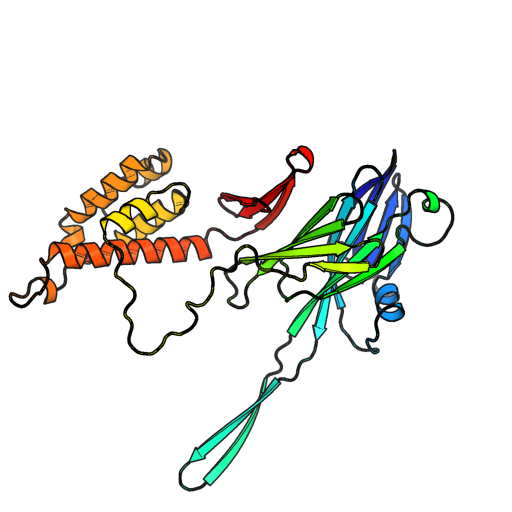916 C C . CYS A 1 115 ? 17.910 -7.480 3.600 1.00 66.50 115 CYS A C 1
ATOM 918 O O . CYS A 1 115 ? 17.391 -6.804 4.490 1.00 66.50 115 CYS A O 1
ATOM 920 N N . ARG A 1 116 ? 18.516 -6.924 2.548 1.00 78.44 116 ARG A N 1
ATOM 921 C CA . ARG A 1 116 ? 18.496 -5.484 2.248 1.00 78.44 116 ARG A CA 1
ATOM 922 C C . ARG A 1 116 ? 17.808 -5.238 0.917 1.00 78.44 116 ARG A C 1
ATOM 924 O O . ARG A 1 116 ? 18.221 -5.794 -0.098 1.00 78.44 116 ARG A O 1
ATOM 931 N N . ASP A 1 117 ? 16.822 -4.352 0.927 1.00 84.81 117 ASP A N 1
ATOM 932 C CA . ASP A 1 117 ? 16.091 -3.966 -0.274 1.00 84.81 117 ASP A CA 1
ATOM 933 C C . ASP A 1 117 ? 16.850 -2.871 -1.031 1.00 84.81 117 ASP A C 1
ATOM 935 O O . ASP A 1 117 ? 17.337 -1.891 -0.450 1.00 84.81 117 ASP A O 1
ATOM 939 N N . ARG A 1 118 ? 16.965 -3.038 -2.349 1.00 87.38 118 ARG A N 1
ATOM 940 C CA . ARG A 1 118 ? 17.620 -2.083 -3.244 1.00 87.38 118 ARG A CA 1
ATOM 941 C C . ARG A 1 118 ? 16.774 -1.832 -4.491 1.00 87.38 118 ARG A C 1
ATOM 943 O O . ARG A 1 118 ? 16.115 -2.727 -5.012 1.00 87.38 118 ARG A O 1
ATOM 950 N N . PHE A 1 119 ? 16.837 -0.602 -4.986 1.00 88.25 119 PHE A N 1
ATOM 951 C CA . PHE A 1 119 ? 16.186 -0.159 -6.212 1.00 88.25 119 PHE A CA 1
ATOM 952 C C . PHE A 1 119 ? 17.222 0.076 -7.302 1.00 88.25 119 PHE A C 1
ATOM 954 O O . PHE A 1 119 ? 18.119 0.893 -7.121 1.00 88.25 119 PHE A O 1
ATOM 961 N N . MET A 1 120 ? 17.084 -0.598 -8.440 1.00 88.62 120 MET A N 1
ATOM 962 C CA . MET A 1 120 ? 17.805 -0.286 -9.672 1.00 88.62 120 MET A CA 1
ATOM 963 C C . MET A 1 120 ? 16.960 0.679 -10.495 1.00 88.62 120 MET A C 1
ATOM 965 O O . MET A 1 120 ? 15.794 0.395 -10.775 1.00 88.62 120 MET A O 1
ATOM 969 N N . LEU A 1 121 ? 17.561 1.792 -10.908 1.00 88.62 121 LEU A N 1
ATOM 970 C CA . LEU A 1 121 ? 16.924 2.791 -11.755 1.00 88.62 121 LEU A CA 1
ATOM 971 C C . LEU A 1 121 ? 17.548 2.789 -13.152 1.00 88.62 121 LEU A C 1
ATOM 973 O O . LEU A 1 121 ? 18.771 2.843 -13.298 1.00 88.62 121 LEU A O 1
ATOM 977 N N . GLY A 1 122 ? 16.697 2.779 -14.175 1.00 86.00 122 GLY A N 1
ATOM 978 C CA . GLY A 1 122 ? 17.087 2.913 -15.572 1.00 86.00 122 GLY A CA 1
ATOM 979 C C . GLY A 1 122 ? 16.232 3.931 -16.324 1.00 86.00 122 GLY A C 1
ATOM 980 O O . GLY A 1 122 ? 15.027 4.020 -16.095 1.00 86.00 122 GLY A O 1
ATOM 981 N N . LYS A 1 123 ? 16.842 4.680 -17.246 1.00 85.31 123 LYS A N 1
ATOM 982 C CA . LYS A 1 123 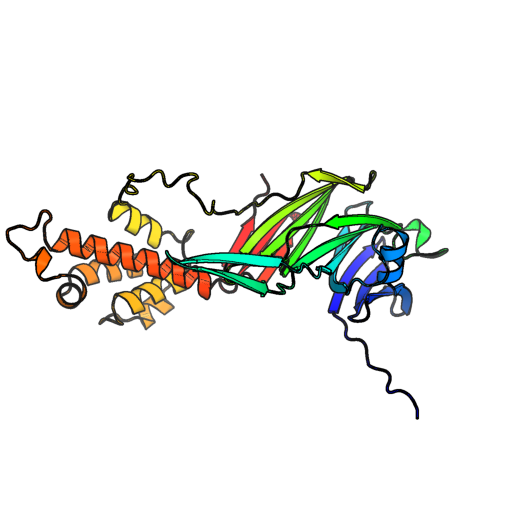? 16.158 5.592 -18.175 1.00 85.31 123 LYS A CA 1
ATOM 983 C C . LYS A 1 123 ? 15.865 4.878 -19.484 1.00 85.31 123 LYS A C 1
ATOM 985 O O . LYS A 1 123 ? 16.781 4.376 -20.120 1.00 85.31 123 LYS A O 1
ATOM 990 N N . ILE A 1 124 ? 14.618 4.862 -19.920 1.00 83.00 124 ILE A N 1
ATOM 991 C CA . ILE A 1 124 ? 14.249 4.371 -21.247 1.00 83.00 124 ILE A CA 1
ATOM 992 C C . ILE A 1 124 ? 14.534 5.509 -22.226 1.00 83.00 124 ILE A C 1
ATOM 994 O O . ILE A 1 124 ? 13.955 6.587 -22.096 1.00 83.00 124 ILE A O 1
ATOM 998 N N . ASP A 1 125 ? 15.451 5.288 -23.166 1.00 74.62 125 ASP A N 1
ATOM 999 C CA . ASP A 1 125 ? 15.749 6.250 -24.227 1.00 74.62 125 ASP A CA 1
ATOM 1000 C C . ASP A 1 125 ? 14.916 5.908 -25.470 1.00 74.62 125 ASP A C 1
ATOM 1002 O O . ASP A 1 125 ? 15.218 4.917 -26.144 1.00 74.62 125 ASP A O 1
ATOM 1006 N N . PRO A 1 126 ? 13.882 6.704 -25.799 1.00 70.56 126 PRO A N 1
ATOM 1007 C CA . PRO A 1 126 ? 12.998 6.408 -26.918 1.00 70.56 126 PRO A CA 1
ATOM 1008 C C . PRO A 1 126 ? 13.711 6.376 -28.274 1.00 70.56 126 PRO A C 1
ATOM 1010 O O . PRO A 1 126 ? 13.260 5.694 -29.192 1.00 70.56 126 PRO A O 1
ATOM 1013 N N . TYR A 1 127 ? 14.828 7.096 -28.406 1.00 66.75 127 TYR A N 1
ATOM 1014 C CA . TYR A 1 127 ? 15.574 7.215 -29.658 1.00 66.75 127 TYR A CA 1
ATOM 1015 C C . TYR A 1 127 ? 16.508 6.026 -29.905 1.00 66.75 127 TYR A C 1
ATOM 1017 O O . TYR A 1 127 ? 16.931 5.804 -31.038 1.00 66.75 127 TYR A O 1
ATOM 1025 N N . LEU A 1 128 ? 16.810 5.244 -28.866 1.00 63.88 128 LEU A N 1
ATOM 1026 C CA . LEU A 1 128 ? 17.676 4.064 -28.947 1.00 63.88 128 LEU A CA 1
ATOM 1027 C C . LEU A 1 128 ? 16.895 2.747 -29.077 1.00 63.88 128 LEU A C 1
ATOM 1029 O O . LEU A 1 128 ? 17.504 1.701 -29.311 1.00 63.88 128 LEU A O 1
ATOM 1033 N N . LEU A 1 129 ? 15.559 2.800 -28.992 1.00 60.34 129 LEU A N 1
ATOM 1034 C CA . LEU A 1 129 ? 14.660 1.642 -29.052 1.00 60.34 129 LEU A CA 1
ATOM 1035 C C . LEU A 1 129 ? 14.750 0.766 -30.324 1.00 60.34 129 LEU A C 1
ATOM 1037 O O . LEU A 1 129 ? 14.348 -0.393 -30.223 1.00 60.34 129 LEU A O 1
ATOM 1041 N N . PRO A 1 130 ? 15.306 1.199 -31.479 1.00 51.94 130 PRO A N 1
ATOM 1042 C CA . PRO A 1 130 ? 15.489 0.291 -32.615 1.00 51.94 130 PRO A CA 1
ATOM 1043 C C . PRO A 1 130 ? 16.929 -0.169 -32.890 1.00 51.94 130 PRO A C 1
ATOM 1045 O O . PRO A 1 130 ? 17.089 -1.147 -33.619 1.00 51.94 130 PRO A O 1
ATOM 1048 N N . GLU A 1 131 ? 17.979 0.501 -32.395 1.00 48.06 131 GLU A N 1
ATOM 1049 C CA . GLU A 1 131 ? 19.305 0.333 -33.019 1.00 48.06 131 GLU A CA 1
ATOM 1050 C C . GLU A 1 131 ? 20.396 -0.317 -32.167 1.00 48.06 131 GLU A C 1
ATOM 1052 O O . GLU A 1 131 ? 21.108 -1.157 -32.721 1.00 48.06 131 GLU A O 1
ATOM 1057 N N . ARG A 1 132 ? 20.597 -0.008 -30.876 1.00 44.66 132 ARG A N 1
ATOM 1058 C CA . ARG A 1 132 ? 21.746 -0.570 -30.127 1.00 44.66 132 ARG A CA 1
ATOM 1059 C C . ARG A 1 132 ? 21.512 -0.636 -28.615 1.00 44.66 132 ARG A C 1
ATOM 1061 O O . ARG A 1 132 ? 21.342 0.384 -27.968 1.00 44.66 132 ARG A O 1
ATOM 1068 N N . SER A 1 133 ? 21.626 -1.855 -28.079 1.00 45.88 133 SER A N 1
ATOM 1069 C CA . SER A 1 133 ? 22.014 -2.186 -26.695 1.00 45.88 133 SER A CA 1
ATOM 1070 C C . SER A 1 133 ? 21.255 -1.486 -25.559 1.00 45.88 133 SER A C 1
ATOM 1072 O O . SER A 1 133 ? 21.728 -0.502 -25.003 1.00 45.88 133 SER A O 1
ATOM 1074 N N . GLY A 1 134 ? 20.157 -2.111 -25.128 1.00 54.81 134 GLY A N 1
ATOM 1075 C CA . GLY A 1 134 ? 19.505 -1.825 -23.850 1.00 54.81 134 GLY A CA 1
ATOM 1076 C C . GLY A 1 134 ? 18.207 -1.054 -24.025 1.00 54.81 134 GLY A C 1
ATOM 1077 O O . GLY A 1 134 ? 18.207 0.115 -24.375 1.00 54.81 134 GLY A O 1
ATOM 1078 N N . TYR A 1 135 ? 17.083 -1.695 -23.707 1.00 68.62 135 TYR A N 1
ATOM 1079 C CA . TYR A 1 135 ? 15.764 -1.047 -23.637 1.00 68.62 135 TYR A CA 1
ATOM 1080 C C . TYR A 1 135 ? 15.639 -0.046 -22.463 1.00 68.62 135 TYR A C 1
ATOM 1082 O O . TYR A 1 135 ? 14.544 0.424 -22.148 1.00 68.62 135 TYR A O 1
ATOM 1090 N N . PHE A 1 136 ? 16.760 0.237 -21.791 1.00 74.06 136 PHE A N 1
ATOM 1091 C CA . PHE A 1 136 ? 17.002 1.318 -20.846 1.00 74.06 136 PHE A CA 1
ATOM 1092 C C . PHE A 1 136 ? 18.520 1.486 -20.623 1.00 74.06 136 PHE A C 1
ATOM 1094 O O . PHE A 1 136 ? 19.286 0.525 -20.725 1.00 74.06 136 PHE A O 1
ATOM 1101 N N . SER A 1 137 ? 18.932 2.694 -20.254 1.00 79.31 137 SER A N 1
ATOM 1102 C CA . SER A 1 137 ? 20.262 3.049 -19.762 1.00 79.31 137 SER A CA 1
ATOM 1103 C C . SER A 1 137 ? 20.267 3.012 -18.236 1.00 79.31 137 SER A C 1
ATOM 1105 O O . SER A 1 137 ? 19.417 3.636 -17.602 1.00 79.31 137 SER A O 1
ATOM 1107 N N . PHE A 1 138 ? 21.210 2.290 -17.634 1.00 82.94 138 PHE A N 1
ATOM 1108 C CA . PHE A 1 138 ? 21.373 2.244 -16.179 1.00 82.94 138 PHE A CA 1
ATOM 1109 C C . PHE A 1 138 ? 21.733 3.629 -15.615 1.00 82.94 138 PHE A C 1
ATOM 1111 O O . PHE A 1 138 ? 22.595 4.308 -16.171 1.00 82.94 138 PHE A O 1
ATOM 1118 N N . ILE A 1 139 ? 21.084 4.028 -14.516 1.00 83.81 139 ILE A N 1
ATOM 1119 C CA . ILE A 1 139 ? 21.383 5.270 -13.790 1.00 83.81 139 ILE A CA 1
ATOM 1120 C C . ILE A 1 139 ? 22.157 4.951 -12.511 1.00 83.81 139 ILE A C 1
ATOM 1122 O O . ILE A 1 139 ? 23.318 5.329 -1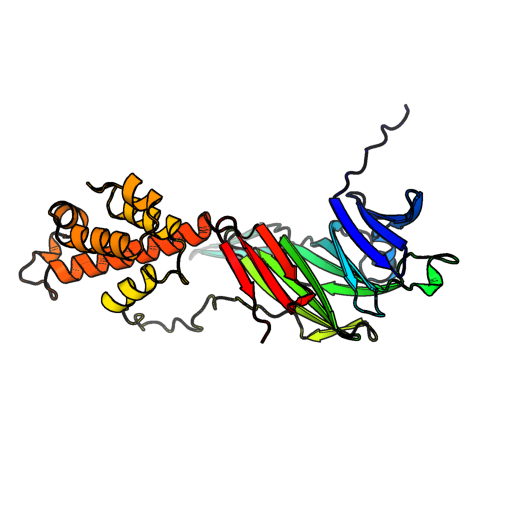2.385 1.00 83.81 139 ILE A O 1
ATOM 1126 N N . ASN A 1 140 ? 21.515 4.287 -11.544 1.00 83.12 140 ASN A N 1
ATOM 1127 C CA . ASN A 1 140 ? 22.133 3.963 -10.258 1.00 83.12 140 ASN A CA 1
ATOM 1128 C C . ASN A 1 140 ? 21.349 2.878 -9.491 1.00 83.12 140 ASN A C 1
ATOM 1130 O O . ASN A 1 140 ? 20.251 2.477 -9.893 1.00 83.12 140 ASN A O 1
ATOM 1134 N N . ILE A 1 141 ? 21.916 2.431 -8.367 1.00 85.00 141 ILE A N 1
ATOM 1135 C CA . ILE A 1 141 ? 21.288 1.566 -7.367 1.00 85.00 141 ILE A CA 1
ATOM 1136 C C . ILE A 1 141 ? 21.145 2.329 -6.047 1.00 85.00 141 ILE A C 1
ATOM 1138 O O . ILE A 1 141 ? 22.114 2.883 -5.532 1.00 85.00 141 ILE A O 1
ATOM 1142 N N . PHE A 1 142 ? 19.952 2.294 -5.456 1.00 83.81 142 PHE A N 1
ATOM 1143 C CA . PHE A 1 142 ? 19.647 2.945 -4.183 1.00 83.81 142 PHE A CA 1
ATOM 1144 C C . PHE A 1 142 ? 19.249 1.914 -3.134 1.00 83.81 142 PHE A C 1
ATOM 1146 O O . PHE A 1 142 ? 18.350 1.109 -3.359 1.00 83.81 142 PHE A O 1
ATOM 1153 N N . GLN A 1 143 ? 19.894 1.943 -1.971 1.00 84.50 143 GLN A N 1
ATOM 1154 C CA . GLN A 1 143 ? 19.549 1.070 -0.850 1.00 84.50 143 GLN A CA 1
ATOM 1155 C C . GLN A 1 143 ? 18.456 1.705 0.014 1.00 84.50 143 GLN A C 1
ATOM 1157 O O . GLN A 1 143 ? 18.506 2.907 0.272 1.00 84.50 143 GLN A O 1
ATOM 1162 N N . THR A 1 144 ? 17.509 0.895 0.489 1.00 81.06 144 THR A N 1
ATOM 1163 C CA . THR A 1 144 ? 16.500 1.272 1.489 1.00 81.06 144 THR A CA 1
ATOM 1164 C C . THR A 1 144 ? 16.521 0.305 2.683 1.00 81.06 144 THR A C 1
ATOM 1166 O O . THR A 1 144 ? 17.303 -0.649 2.716 1.00 81.06 144 THR A O 1
ATOM 1169 N N . GLU A 1 145 ? 15.700 0.575 3.698 1.00 77.88 145 GLU A N 1
ATOM 1170 C CA . GLU A 1 145 ? 15.437 -0.388 4.773 1.00 77.88 145 GLU A CA 1
ATOM 1171 C C . GLU A 1 145 ? 14.641 -1.586 4.250 1.00 77.88 145 GLU A C 1
ATOM 1173 O O . GLU A 1 145 ? 13.876 -1.472 3.295 1.00 77.88 145 GLU A O 1
ATOM 1178 N N . SER A 1 146 ? 14.822 -2.739 4.887 1.00 77.88 146 SER A N 1
ATOM 1179 C CA . SER A 1 146 ? 14.202 -3.982 4.449 1.00 77.88 146 SER A CA 1
ATOM 1180 C C . SER A 1 146 ? 12.704 -4.052 4.732 1.00 77.88 146 SER A C 1
ATOM 1182 O O . SER A 1 146 ? 12.175 -3.388 5.625 1.00 77.88 146 SER A O 1
ATOM 1184 N N . GLY A 1 147 ? 12.023 -4.906 3.972 1.00 80.94 147 GLY A N 1
ATOM 1185 C CA . GLY A 1 147 ? 10.605 -5.193 4.131 1.00 80.94 147 GLY A CA 1
ATOM 1186 C C . GLY A 1 147 ? 9.707 -4.417 3.175 1.00 80.94 147 GLY A C 1
ATOM 1187 O O . GLY A 1 147 ? 8.536 -4.230 3.493 1.00 80.94 147 GLY A O 1
ATOM 1188 N N . VAL A 1 148 ? 10.201 -3.948 2.028 1.00 84.38 148 VAL A N 1
ATOM 1189 C CA . VAL A 1 148 ? 9.358 -3.371 0.975 1.00 84.38 148 VAL A CA 1
ATOM 1190 C C . VAL A 1 148 ? 8.373 -4.431 0.475 1.00 84.38 148 VAL A C 1
ATOM 1192 O O . VAL A 1 148 ? 8.755 -5.495 0.004 1.00 84.38 148 VAL A O 1
ATOM 1195 N N . VAL A 1 149 ? 7.083 -4.126 0.596 1.00 84.31 149 VAL A N 1
ATOM 1196 C CA . VAL A 1 149 ? 5.965 -4.980 0.165 1.00 84.31 149 VAL A CA 1
ATOM 1197 C C . VAL A 1 149 ? 5.462 -4.550 -1.205 1.00 84.31 149 VAL A C 1
ATOM 1199 O O . VAL A 1 149 ? 5.114 -5.378 -2.038 1.00 84.31 149 VAL A O 1
ATOM 1202 N N . ASP A 1 150 ? 5.412 -3.240 -1.429 1.00 83.94 150 ASP A N 1
ATOM 1203 C CA . ASP A 1 150 ? 5.041 -2.632 -2.699 1.00 83.94 150 ASP A CA 1
ATOM 1204 C C . ASP A 1 150 ? 5.680 -1.241 -2.787 1.00 83.94 150 ASP A C 1
ATOM 1206 O O . ASP A 1 150 ? 6.024 -0.640 -1.765 1.00 83.94 150 ASP A O 1
ATOM 1210 N N . PHE A 1 151 ? 5.824 -0.696 -3.989 1.00 87.50 151 PHE A N 1
ATOM 1211 C CA . PHE A 1 151 ? 6.285 0.678 -4.187 1.00 87.50 151 PHE A CA 1
ATOM 1212 C C . PHE A 1 151 ? 5.554 1.342 -5.346 1.00 87.50 151 PHE A C 1
ATOM 1214 O O . PHE A 1 151 ? 5.026 0.676 -6.218 1.00 87.50 151 PHE A O 1
ATOM 1221 N N . THR A 1 152 ? 5.511 2.659 -5.411 1.00 83.31 152 THR A N 1
ATOM 1222 C CA . THR A 1 152 ? 5.084 3.383 -6.608 1.00 83.31 152 THR A CA 1
ATOM 1223 C C . THR A 1 152 ? 6.093 4.468 -6.901 1.00 83.31 152 THR A C 1
ATOM 1225 O O . THR A 1 152 ? 6.778 4.950 -6.001 1.00 83.31 152 THR A O 1
ATOM 1228 N N . CYS A 1 153 ? 6.188 4.836 -8.167 1.00 85.56 153 CYS A N 1
ATOM 1229 C CA . CYS A 1 153 ? 7.056 5.903 -8.614 1.00 85.56 153 CYS A CA 1
ATOM 1230 C C . CYS A 1 153 ? 6.255 6.960 -9.363 1.00 85.56 153 CYS A C 1
ATOM 1232 O O . CYS A 1 153 ? 5.251 6.669 -10.022 1.00 85.56 153 CYS A O 1
ATOM 1234 N N . ALA A 1 154 ? 6.721 8.192 -9.252 1.00 82.50 154 ALA A N 1
ATOM 1235 C CA . ALA A 1 154 ? 6.254 9.301 -10.051 1.00 82.50 154 ALA A CA 1
ATOM 1236 C C . ALA A 1 154 ? 7.437 10.155 -10.459 1.00 82.50 154 ALA A C 1
ATOM 1238 O O . ALA A 1 154 ? 8.454 10.194 -9.773 1.00 82.50 154 ALA A O 1
ATOM 1239 N N . VAL A 1 155 ? 7.300 10.808 -11.604 1.00 82.56 155 VAL A N 1
ATOM 1240 C CA . VAL A 1 155 ? 8.357 11.643 -12.148 1.00 82.56 155 VAL A CA 1
ATOM 1241 C C . VAL A 1 155 ? 7.790 12.995 -12.529 1.00 82.56 155 VAL A C 1
ATOM 1243 O O . VAL A 1 155 ? 6.815 13.091 -13.277 1.00 82.56 155 VAL A O 1
ATOM 1246 N N . GLN A 1 156 ? 8.428 14.038 -12.020 1.00 82.19 156 GLN A N 1
ATOM 1247 C CA . GLN A 1 156 ? 8.183 15.415 -12.398 1.00 82.19 156 GLN A CA 1
ATOM 1248 C C . GLN A 1 156 ? 9.507 15.996 -12.886 1.00 82.19 156 GLN A C 1
ATOM 1250 O O . GLN A 1 156 ? 10.487 16.024 -12.148 1.00 82.19 156 GLN A O 1
ATOM 1255 N N . GLU A 1 157 ? 9.533 16.418 -14.153 1.00 81.62 157 GLU A N 1
ATOM 1256 C CA . GLU A 1 157 ? 10.763 16.834 -14.838 1.00 81.62 157 GLU A CA 1
ATOM 1257 C C . GLU A 1 157 ? 11.825 15.715 -14.793 1.00 81.62 157 GLU A C 1
ATOM 1259 O O . GLU A 1 157 ? 11.599 14.641 -15.362 1.00 81.62 157 GLU A O 1
ATOM 1264 N N . ASP A 1 158 ? 12.939 15.951 -14.098 1.00 82.38 158 ASP A N 1
ATOM 1265 C CA . ASP A 1 158 ? 14.040 15.004 -13.895 1.00 82.38 158 ASP A CA 1
ATOM 1266 C C . ASP A 1 158 ? 14.129 14.476 -12.451 1.00 82.38 158 ASP A C 1
ATOM 1268 O O . ASP A 1 158 ? 15.080 13.774 -12.097 1.00 82.38 158 ASP A O 1
ATOM 1272 N N . ILE A 1 159 ? 13.134 14.780 -11.612 1.00 86.44 159 ILE A N 1
ATOM 1273 C CA . ILE A 1 159 ? 13.036 14.257 -10.250 1.00 86.44 159 ILE A CA 1
ATOM 1274 C C . ILE A 1 159 ? 12.069 13.078 -10.225 1.00 86.44 159 ILE A C 1
ATOM 1276 O O . ILE A 1 159 ? 10.912 13.193 -10.636 1.00 86.44 159 ILE A O 1
ATOM 1280 N N . LEU A 1 160 ? 12.552 11.942 -9.729 1.00 85.75 160 LEU A N 1
ATOM 1281 C CA . LEU A 1 160 ? 11.765 10.733 -9.533 1.00 85.75 160 LEU A CA 1
ATOM 1282 C C . LEU A 1 160 ? 11.553 10.495 -8.041 1.00 85.75 160 LEU A C 1
ATOM 1284 O O . LEU A 1 160 ? 12.507 10.284 -7.292 1.00 85.75 160 LEU A O 1
ATOM 1288 N N . ASP A 1 161 ? 10.291 10.485 -7.635 1.00 85.44 161 ASP A N 1
ATOM 1289 C CA . ASP A 1 161 ? 9.871 10.132 -6.288 1.00 85.44 161 ASP A CA 1
ATOM 1290 C C . ASP A 1 161 ? 9.524 8.648 -6.233 1.00 85.44 161 ASP A C 1
ATOM 1292 O O . ASP A 1 161 ? 8.715 8.155 -7.023 1.00 85.44 161 ASP A O 1
ATOM 1296 N N . ILE A 1 162 ? 10.119 7.933 -5.279 1.00 85.50 162 ILE A N 1
ATOM 1297 C CA . ILE A 1 162 ? 9.754 6.558 -4.940 1.00 85.50 162 ILE A CA 1
ATOM 1298 C C . ILE A 1 162 ? 9.035 6.579 -3.600 1.00 85.50 162 ILE A C 1
ATOM 1300 O O . ILE A 1 162 ? 9.582 7.040 -2.599 1.00 85.50 162 ILE A O 1
ATOM 1304 N N . ILE A 1 163 ? 7.824 6.030 -3.576 1.00 83.94 163 ILE A N 1
ATOM 1305 C CA . ILE A 1 163 ? 7.028 5.823 -2.369 1.00 83.94 163 ILE A CA 1
ATOM 1306 C C . ILE A 1 163 ? 6.920 4.321 -2.135 1.00 83.94 163 ILE A C 1
ATOM 1308 O O . ILE A 1 163 ? 6.342 3.609 -2.949 1.00 83.94 163 ILE A O 1
ATOM 1312 N N . CYS A 1 164 ? 7.447 3.838 -1.019 1.00 84.62 164 CYS A N 1
ATOM 1313 C CA . CYS A 1 164 ? 7.464 2.429 -0.647 1.00 84.62 164 CYS A CA 1
ATOM 1314 C C . CYS A 1 164 ? 6.522 2.166 0.521 1.00 84.62 164 CYS A C 1
ATOM 1316 O O . CYS A 1 164 ? 6.493 2.919 1.494 1.00 84.62 164 CYS A O 1
ATOM 1318 N N . LEU A 1 165 ? 5.799 1.055 0.445 1.00 81.62 165 LEU A N 1
ATOM 1319 C CA . LEU A 1 165 ? 5.079 0.451 1.550 1.00 81.62 165 LEU A CA 1
ATOM 1320 C C . LEU A 1 165 ? 5.990 -0.603 2.172 1.00 81.62 165 LEU A C 1
ATOM 1322 O O . LEU A 1 165 ? 6.256 -1.633 1.559 1.00 81.62 165 LEU A O 1
ATOM 1326 N N . CYS A 1 166 ? 6.452 -0.346 3.388 1.00 80.62 166 CYS A N 1
ATOM 1327 C CA . CYS A 1 166 ? 7.387 -1.207 4.098 1.00 80.62 166 CYS A CA 1
ATOM 1328 C C . CYS A 1 166 ? 6.693 -1.883 5.279 1.00 80.62 166 CYS A C 1
ATOM 1330 O O . CYS A 1 166 ? 5.938 -1.252 6.019 1.00 80.62 166 CYS A O 1
ATOM 1332 N N . LYS A 1 167 ? 6.970 -3.165 5.481 1.00 77.19 167 LYS A N 1
ATOM 1333 C CA . LYS A 1 167 ? 6.589 -3.924 6.663 1.00 77.19 167 LYS A CA 1
ATOM 1334 C C . LYS A 1 167 ? 7.571 -3.618 7.791 1.00 77.19 167 LYS A C 1
ATOM 1336 O O . LYS A 1 167 ? 8.779 -3.705 7.607 1.00 77.19 167 LYS A O 1
ATOM 1341 N N . VAL A 1 168 ? 7.056 -3.269 8.964 1.00 75.00 168 VAL A N 1
ATOM 1342 C CA . VAL A 1 168 ? 7.873 -3.011 10.156 1.00 75.00 168 VAL A CA 1
ATOM 1343 C C . VAL A 1 168 ? 8.308 -4.348 10.767 1.00 75.00 168 VAL A C 1
ATOM 1345 O O . VAL A 1 168 ? 7.606 -5.354 10.650 1.00 75.00 168 VAL A O 1
ATOM 1348 N N . SER A 1 169 ? 9.461 -4.367 11.439 1.00 64.19 169 SER A N 1
ATOM 1349 C CA . SER A 1 169 ? 10.128 -5.564 11.980 1.00 64.19 169 SER A CA 1
ATOM 1350 C C . SER A 1 169 ? 9.263 -6.417 12.921 1.00 64.19 169 SER A C 1
ATOM 1352 O O . SER A 1 169 ? 9.547 -7.593 13.119 1.00 64.19 169 SER A O 1
ATOM 1354 N N . ASP A 1 170 ? 8.196 -5.853 13.494 1.00 64.19 170 ASP A N 1
ATOM 1355 C CA . ASP A 1 170 ? 7.247 -6.571 14.355 1.00 64.19 170 ASP A CA 1
ATOM 1356 C C . ASP A 1 170 ? 6.191 -7.388 13.592 1.00 64.19 170 ASP A C 1
ATOM 1358 O O . ASP A 1 170 ? 5.365 -8.069 14.198 1.00 64.19 170 ASP A O 1
ATOM 1362 N N . GLY A 1 171 ? 6.223 -7.352 12.261 1.00 56.81 171 GLY A N 1
ATOM 1363 C CA . GLY A 1 171 ? 5.535 -8.314 11.414 1.00 56.81 171 GLY A CA 1
ATOM 1364 C C . GLY A 1 171 ? 4.075 -7.991 11.085 1.00 56.81 171 GLY A C 1
ATOM 1365 O O . GLY A 1 171 ? 3.503 -8.679 10.238 1.00 56.81 171 GLY A O 1
ATOM 1366 N N . ILE A 1 172 ? 3.471 -6.977 11.706 1.00 61.94 172 ILE A N 1
ATOM 1367 C CA . ILE A 1 172 ? 2.035 -6.666 11.543 1.00 61.94 172 ILE A CA 1
ATOM 1368 C C . ILE A 1 172 ? 1.819 -5.220 11.082 1.00 61.94 172 ILE A C 1
ATOM 1370 O O . ILE A 1 172 ? 0.839 -4.919 10.401 1.00 61.94 172 ILE A O 1
ATOM 1374 N N . ARG A 1 173 ? 2.740 -4.308 11.410 1.00 68.88 173 ARG A N 1
ATOM 1375 C CA . ARG A 1 173 ? 2.616 -2.901 11.023 1.00 68.88 173 ARG A CA 1
ATOM 1376 C C . ARG A 1 173 ? 3.268 -2.622 9.678 1.00 68.88 173 ARG A C 1
ATOM 1378 O O . ARG A 1 173 ? 4.234 -3.267 9.280 1.00 68.88 173 ARG A O 1
ATOM 1385 N N . TYR A 1 174 ? 2.748 -1.592 9.022 1.00 73.38 174 TYR A N 1
ATOM 1386 C CA . TYR A 1 174 ? 3.279 -1.065 7.776 1.00 73.38 174 TYR A CA 1
ATOM 1387 C C . TYR A 1 174 ? 3.590 0.418 7.950 1.00 73.38 174 TYR A C 1
ATOM 1389 O O . TYR A 1 174 ? 2.830 1.141 8.598 1.00 73.38 174 TYR A O 1
ATOM 1397 N N . CYS A 1 175 ? 4.683 0.878 7.357 1.00 75.19 175 CYS A N 1
ATOM 1398 C CA . CYS A 1 175 ? 5.011 2.288 7.235 1.00 75.19 175 CYS A CA 1
ATOM 1399 C C . CYS A 1 175 ? 5.190 2.657 5.763 1.00 75.19 175 CYS A C 1
ATOM 1401 O O . CYS A 1 175 ? 5.382 1.805 4.896 1.00 75.19 175 CYS A O 1
ATOM 1403 N N . LEU A 1 176 ? 5.087 3.951 5.487 1.00 78.19 176 LEU A N 1
ATOM 1404 C CA . LEU A 1 176 ? 5.384 4.496 4.173 1.00 78.19 176 LEU A CA 1
ATOM 1405 C C . LEU A 1 176 ? 6.712 5.208 4.230 1.00 78.19 176 LEU A C 1
ATOM 1407 O O . LEU A 1 176 ? 6.938 5.985 5.159 1.00 78.19 176 LEU A O 1
ATOM 1411 N N . ARG A 1 177 ? 7.551 4.960 3.233 1.00 82.94 177 ARG A N 1
ATOM 1412 C CA . ARG A 1 177 ? 8.835 5.626 3.067 1.00 82.94 177 ARG A CA 1
ATOM 1413 C C . ARG A 1 177 ? 8.892 6.296 1.715 1.00 82.94 177 ARG A C 1
ATOM 1415 O O . ARG A 1 177 ? 8.428 5.730 0.734 1.00 82.94 177 ARG A O 1
ATOM 1422 N N . THR A 1 178 ? 9.469 7.482 1.670 1.00 83.94 178 THR A N 1
ATOM 1423 C CA . THR A 1 178 ? 9.626 8.238 0.430 1.00 83.94 178 THR A CA 1
ATOM 1424 C C . THR A 1 178 ? 11.072 8.635 0.237 1.00 83.94 178 THR A C 1
ATOM 1426 O O . THR A 1 178 ? 11.736 9.002 1.207 1.00 83.94 178 THR A O 1
ATOM 1429 N N . ALA A 1 179 ? 11.540 8.591 -1.001 1.00 86.81 179 ALA A N 1
ATOM 1430 C CA . ALA A 1 179 ? 12.817 9.150 -1.414 1.00 86.81 179 ALA A CA 1
ATOM 1431 C C . ALA A 1 179 ? 12.655 9.858 -2.756 1.00 86.81 179 ALA A C 1
ATOM 1433 O O . ALA A 1 179 ? 11.841 9.437 -3.577 1.00 86.81 179 ALA A O 1
ATOM 1434 N N . SER A 1 180 ? 13.465 10.889 -2.971 1.00 87.81 180 SER A N 1
ATOM 1435 C CA . SER A 1 180 ? 13.491 11.654 -4.217 1.00 87.81 180 SER A CA 1
ATOM 1436 C C . SER A 1 180 ? 14.869 11.534 -4.846 1.00 87.81 180 SER A C 1
ATOM 1438 O O . SER A 1 180 ? 15.892 11.645 -4.160 1.00 87.81 180 SER A O 1
ATOM 1440 N N . ILE A 1 181 ? 14.896 11.284 -6.149 1.00 87.75 181 ILE A N 1
ATOM 1441 C CA . ILE A 1 181 ? 16.104 11.008 -6.921 1.00 87.75 181 ILE A CA 1
ATOM 1442 C C . ILE A 1 181 ? 16.202 12.023 -8.054 1.00 87.75 181 ILE A C 1
ATOM 1444 O O . ILE A 1 181 ? 15.274 12.165 -8.845 1.00 87.75 181 ILE A O 1
ATOM 1448 N N . ASP A 1 182 ? 17.349 12.684 -8.161 1.00 89.12 182 ASP A N 1
ATOM 1449 C CA . ASP A 1 182 ? 17.733 13.416 -9.364 1.00 89.12 182 ASP A CA 1
ATOM 1450 C C . ASP A 1 182 ? 18.225 12.411 -10.407 1.00 89.12 182 ASP A C 1
ATOM 1452 O O . ASP A 1 182 ? 19.275 11.782 -10.245 1.00 89.12 182 ASP A O 1
ATOM 1456 N N . CYS A 1 183 ? 17.445 12.244 -11.473 1.00 84.31 183 CYS A N 1
ATOM 1457 C CA . CYS A 1 183 ? 17.705 11.261 -12.517 1.00 84.31 183 CYS A CA 1
ATOM 1458 C C . CYS A 1 183 ? 18.849 11.659 -13.456 1.00 84.31 183 CYS A C 1
ATOM 1460 O O . CYS A 1 183 ? 19.402 10.783 -14.119 1.00 84.31 183 CYS A O 1
ATOM 1462 N N . LEU A 1 184 ? 19.217 12.943 -13.531 1.00 85.12 184 LEU A N 1
ATOM 1463 C CA . LEU A 1 184 ? 20.339 13.397 -14.359 1.00 85.12 184 LEU A CA 1
ATOM 1464 C C . LEU A 1 184 ? 21.668 13.026 -13.713 1.00 85.12 184 LEU A C 1
ATOM 1466 O O . LEU A 1 184 ? 22.583 12.552 -14.384 1.00 85.12 184 LEU A O 1
ATOM 1470 N N . ASN A 1 185 ? 21.756 13.242 -12.403 1.00 85.12 185 ASN A N 1
ATOM 1471 C CA . ASN A 1 185 ? 22.969 12.992 -11.632 1.00 85.12 185 ASN A CA 1
ATOM 1472 C C . ASN A 1 185 ? 22.987 11.594 -10.995 1.00 85.12 185 ASN A C 1
ATOM 1474 O O . ASN A 1 185 ? 24.034 11.140 -10.537 1.00 85.12 185 ASN A O 1
ATOM 1478 N N . GLY A 1 186 ? 21.841 10.909 -10.953 1.00 83.38 186 GLY A N 1
ATOM 1479 C CA . GLY A 1 186 ? 21.692 9.596 -10.333 1.00 83.38 186 GLY A CA 1
ATOM 1480 C C . GLY A 1 186 ? 21.880 9.628 -8.817 1.00 83.38 186 GLY A C 1
ATOM 1481 O O . GLY A 1 186 ? 22.398 8.670 -8.249 1.00 83.38 186 GLY A O 1
ATOM 1482 N N . VAL A 1 187 ? 21.499 10.721 -8.151 1.00 87.12 187 VAL A N 1
ATOM 1483 C CA . VAL A 1 187 ? 21.727 10.928 -6.711 1.00 87.12 187 VAL A CA 1
ATOM 1484 C C . VAL A 1 187 ? 20.421 11.145 -5.958 1.00 87.12 187 VAL A C 1
ATOM 1486 O O . VAL A 1 187 ? 19.467 11.712 -6.487 1.00 87.12 187 VAL A O 1
ATOM 1489 N N . LEU A 1 188 ? 20.387 10.719 -4.694 1.00 85.25 188 LEU A N 1
ATOM 1490 C CA . LEU A 1 188 ? 19.278 11.028 -3.792 1.00 85.25 188 LEU A CA 1
ATOM 1491 C C . LEU A 1 188 ? 19.308 12.517 -3.440 1.00 85.25 188 LEU A C 1
ATOM 1493 O O . LEU A 1 188 ? 20.263 12.989 -2.823 1.00 85.25 188 LEU A O 1
ATOM 1497 N N . THR A 1 189 ? 18.254 13.243 -3.799 1.00 86.69 189 THR A N 1
ATOM 1498 C CA . THR A 1 189 ? 18.047 14.636 -3.377 1.00 86.69 189 THR A CA 1
ATOM 1499 C C . THR A 1 189 ? 17.395 14.693 -2.003 1.00 86.69 189 THR A C 1
ATOM 1501 O O . THR A 1 189 ? 17.757 15.532 -1.178 1.00 86.69 189 THR A O 1
ATOM 1504 N N . ILE A 1 190 ? 16.481 13.758 -1.730 1.00 83.19 190 ILE A N 1
ATOM 1505 C CA . ILE A 1 190 ? 15.851 13.565 -0.425 1.00 83.19 190 ILE A CA 1
ATOM 1506 C C . ILE A 1 190 ? 16.071 12.105 -0.010 1.00 83.19 190 ILE A C 1
ATOM 1508 O O . ILE A 1 190 ? 15.626 11.200 -0.723 1.00 83.19 190 ILE A O 1
ATOM 1512 N N . PRO A 1 191 ? 16.761 11.846 1.120 1.00 85.19 191 PRO A N 1
ATOM 1513 C CA . PRO A 1 191 ? 16.967 10.487 1.605 1.00 85.19 191 PRO A CA 1
ATOM 1514 C C . PRO A 1 191 ? 15.647 9.867 2.072 1.00 85.19 191 PRO A C 1
ATOM 1516 O O . PRO A 1 191 ? 14.677 10.573 2.351 1.00 85.19 191 PRO A O 1
ATOM 1519 N N . TRP A 1 192 ? 15.636 8.541 2.212 1.00 83.25 192 TRP A N 1
ATOM 1520 C CA . TRP A 1 192 ? 14.474 7.795 2.692 1.00 83.25 192 TRP A CA 1
ATOM 1521 C C . TRP A 1 192 ? 13.917 8.372 3.995 1.00 83.25 192 TRP A C 1
ATOM 1523 O O . TRP A 1 192 ? 14.595 8.386 5.022 1.00 83.25 192 TRP A O 1
ATOM 1533 N N . LYS A 1 193 ? 12.659 8.812 3.953 1.00 81.69 193 LYS A N 1
ATOM 1534 C CA . LYS A 1 193 ? 11.942 9.377 5.098 1.00 81.69 193 LYS A CA 1
ATOM 1535 C C . LYS A 1 193 ? 10.635 8.633 5.335 1.00 81.69 193 LYS A C 1
ATOM 1537 O O . LYS A 1 193 ? 9.870 8.419 4.399 1.00 81.69 193 LYS A O 1
ATOM 1542 N N . GLY A 1 194 ? 10.355 8.278 6.588 1.00 71.88 194 GLY A N 1
ATOM 1543 C CA . GLY A 1 194 ? 9.059 7.744 6.998 1.00 71.88 194 GLY A CA 1
ATOM 1544 C C . GLY A 1 194 ? 7.963 8.818 6.972 1.00 71.88 194 GLY A C 1
ATOM 1545 O O . GLY A 1 194 ? 8.091 9.848 7.629 1.00 71.88 194 GLY A O 1
ATOM 1546 N N . VAL A 1 195 ? 6.873 8.581 6.238 1.00 62.66 195 VAL A N 1
ATOM 1547 C CA . VAL A 1 195 ? 5.696 9.477 6.172 1.00 62.66 195 VAL A CA 1
ATOM 1548 C C . VAL A 1 195 ? 4.701 9.168 7.294 1.00 62.66 195 VAL A C 1
ATOM 1550 O O . VAL A 1 195 ? 4.082 10.068 7.847 1.00 62.66 195 VAL A O 1
ATOM 1553 N N . ASN A 1 196 ? 4.609 7.892 7.678 1.00 55.16 196 ASN A N 1
ATOM 1554 C CA . ASN A 1 196 ? 3.701 7.386 8.711 1.00 55.16 196 ASN A CA 1
ATOM 1555 C C . ASN A 1 196 ? 4.453 6.654 9.826 1.00 55.16 196 ASN A C 1
ATOM 1557 O O . ASN A 1 196 ? 3.924 5.702 10.403 1.00 55.16 196 ASN A O 1
ATOM 1561 N N . GLU A 1 197 ? 5.686 7.059 10.139 1.00 45.84 197 GLU A N 1
ATOM 1562 C CA . GLU A 1 197 ? 6.281 6.655 11.410 1.00 45.84 197 GLU A CA 1
ATOM 1563 C C . GLU A 1 197 ? 5.423 7.268 12.521 1.00 45.84 197 GLU A C 1
ATOM 1565 O O . GLU A 1 197 ? 5.639 8.394 12.976 1.00 45.84 197 GLU A O 1
ATOM 1570 N N . ILE A 1 198 ? 4.401 6.513 12.948 1.00 40.28 198 ILE A N 1
ATOM 1571 C CA . ILE A 1 198 ? 3.859 6.628 14.293 1.00 40.28 198 ILE A CA 1
ATOM 1572 C C . ILE A 1 198 ? 5.108 6.539 15.140 1.00 40.28 198 ILE A C 1
ATOM 1574 O O . ILE A 1 198 ? 5.701 5.461 15.206 1.00 40.28 198 ILE A O 1
ATOM 1578 N N . HIS A 1 199 ? 5.552 7.678 15.669 1.00 32.81 199 HIS A N 1
ATOM 1579 C CA . HIS A 1 199 ? 6.740 7.753 16.489 1.00 32.81 199 HIS A CA 1
ATOM 1580 C C . HIS A 1 199 ? 6.625 6.618 17.500 1.00 32.81 199 HIS A C 1
ATOM 1582 O O . HIS A 1 199 ? 5.763 6.634 18.382 1.00 32.81 199 HIS A O 1
ATOM 1588 N N . GLY A 1 200 ? 7.448 5.584 17.316 1.00 31.38 200 GLY A N 1
ATOM 1589 C CA . GLY A 1 200 ? 7.540 4.418 18.189 1.00 31.38 200 GLY A CA 1
ATOM 1590 C C . GLY A 1 200 ? 8.214 4.777 19.508 1.00 31.38 200 GLY A C 1
ATOM 1591 O O . GLY A 1 200 ? 8.946 3.975 20.070 1.00 31.38 200 GLY A O 1
ATOM 1592 N N . GLY A 1 201 ? 7.989 6.001 19.970 1.00 23.78 201 GLY A N 1
ATOM 1593 C CA . GLY A 1 201 ? 8.575 6.632 21.122 1.00 23.78 201 GLY A CA 1
ATOM 1594 C C . GLY A 1 201 ? 7.991 8.034 21.241 1.00 23.78 201 GLY A C 1
ATOM 1595 O O . GLY A 1 201 ? 8.216 8.889 20.392 1.00 23.78 201 GLY A O 1
ATOM 1596 N N . GLU A 1 202 ? 7.322 8.302 22.359 1.00 23.16 202 GLU A N 1
ATOM 1597 C CA . GLU A 1 202 ? 7.839 9.435 23.118 1.00 23.16 202 GLU A CA 1
ATOM 1598 C C . GLU A 1 202 ? 9.335 9.133 23.321 1.00 23.16 202 GLU A C 1
ATOM 1600 O O . GLU A 1 202 ? 9.657 8.065 23.859 1.00 23.16 202 GLU A O 1
ATOM 1605 N N . PRO A 1 203 ? 10.251 9.970 22.811 1.00 28.34 203 PRO A N 1
ATOM 1606 C CA . PRO A 1 203 ? 11.634 9.871 23.225 1.00 28.34 203 PRO A CA 1
ATOM 1607 C C . PRO A 1 203 ? 11.640 10.147 24.733 1.00 28.34 203 PRO A C 1
ATOM 1609 O O . PRO A 1 203 ? 11.035 11.112 25.186 1.00 28.34 203 PRO A O 1
ATOM 1612 N N . GLU A 1 204 ? 12.273 9.252 25.490 1.00 23.50 204 GLU A N 1
ATOM 1613 C CA . GLU A 1 204 ? 12.353 9.256 26.956 1.00 23.50 204 GLU A CA 1
ATOM 1614 C C . GLU A 1 204 ? 11.053 8.910 27.708 1.00 23.50 204 GLU A C 1
ATOM 1616 O O . GLU A 1 204 ? 10.331 9.768 28.213 1.00 23.50 204 GLU A O 1
ATOM 1621 N N . VAL A 1 205 ? 10.878 7.618 28.020 1.00 24.25 205 VAL A N 1
ATOM 1622 C CA . VAL A 1 205 ? 10.420 7.278 29.377 1.00 24.25 205 VAL A CA 1
ATOM 1623 C C . VAL A 1 205 ? 11.585 7.574 30.317 1.00 24.25 205 VAL A C 1
ATOM 1625 O O . VAL A 1 205 ? 12.321 6.691 30.755 1.00 24.25 205 VAL A O 1
ATOM 1628 N N . SER A 1 206 ? 11.738 8.861 30.617 1.00 23.28 206 SER A N 1
ATOM 1629 C CA . SER A 1 206 ? 12.200 9.283 31.923 1.00 23.28 206 SER A CA 1
ATOM 1630 C C . SER A 1 206 ? 11.242 8.667 32.938 1.00 23.28 206 SER A C 1
ATOM 1632 O O . SER A 1 206 ? 10.028 8.879 32.920 1.00 23.28 206 SER A O 1
ATOM 1634 N N . VAL A 1 207 ? 11.810 7.808 33.772 1.00 28.88 207 VAL A N 1
ATOM 1635 C CA . VAL A 1 207 ? 11.205 7.203 34.953 1.00 28.88 207 VAL A CA 1
ATOM 1636 C C . VAL A 1 207 ? 10.308 8.242 35.657 1.00 28.88 207 VAL A C 1
ATOM 1638 O O . VAL A 1 207 ? 10.798 9.291 36.058 1.00 28.88 207 VAL A O 1
ATOM 1641 N N . LEU A 1 208 ? 9.008 7.926 35.810 1.00 27.41 208 LEU A N 1
ATOM 1642 C CA . LEU A 1 208 ? 7.985 8.626 36.628 1.00 27.41 208 LEU A CA 1
ATOM 1643 C C . LEU A 1 208 ? 7.096 9.727 36.001 1.00 27.41 208 LEU A C 1
ATOM 1645 O O . LEU A 1 208 ? 6.643 10.606 36.734 1.00 27.41 208 LEU A O 1
ATOM 1649 N N . GLN A 1 209 ? 6.699 9.654 34.726 1.00 27.83 209 GLN A N 1
ATOM 1650 C CA . GLN A 1 209 ? 5.522 10.423 34.272 1.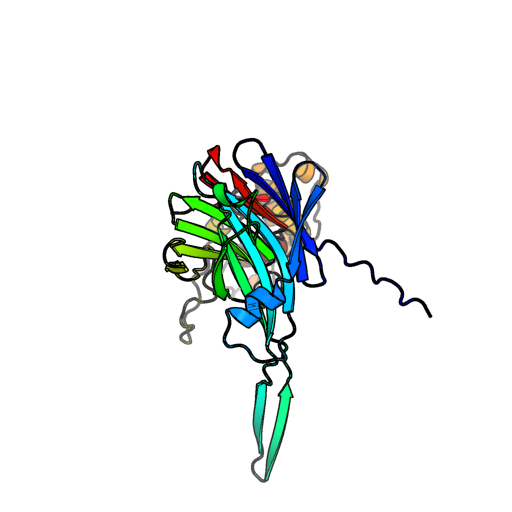00 27.83 209 GLN A CA 1
ATOM 1651 C C . GLN A 1 209 ? 4.427 9.516 33.702 1.00 27.83 209 GLN A C 1
ATOM 1653 O O . GLN A 1 209 ? 4.546 8.921 32.635 1.00 27.83 209 GLN A O 1
ATOM 1658 N N . ALA A 1 210 ? 3.341 9.374 34.467 1.00 30.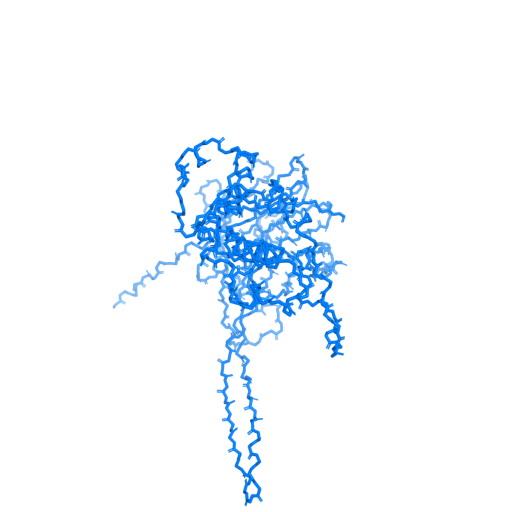30 210 ALA A N 1
ATOM 1659 C CA . ALA A 1 210 ? 2.130 8.704 34.022 1.00 30.30 210 ALA A CA 1
ATOM 1660 C C . ALA A 1 210 ? 1.512 9.501 32.866 1.00 30.30 210 ALA A C 1
ATOM 1662 O O . ALA A 1 210 ? 1.207 10.683 33.030 1.00 30.30 210 ALA A O 1
ATOM 1663 N N . LYS A 1 211 ? 1.296 8.850 31.715 1.00 38.72 211 LYS A N 1
ATOM 1664 C CA . LYS A 1 211 ? 0.546 9.438 30.597 1.00 38.72 211 LYS A CA 1
ATOM 1665 C C . LYS A 1 211 ? -0.780 10.016 31.110 1.00 38.72 211 LYS A C 1
ATOM 1667 O O . LYS A 1 211 ? -1.465 9.333 31.882 1.00 38.72 211 LYS A O 1
ATOM 1672 N N . PRO A 1 212 ? -1.176 11.233 30.698 1.00 40.50 212 PRO A N 1
ATOM 1673 C CA . PRO A 1 212 ? -2.454 11.792 31.107 1.00 40.50 212 PRO A CA 1
ATOM 1674 C C . PRO A 1 212 ? -3.572 10.860 30.631 1.00 40.50 212 PRO A C 1
ATOM 1676 O O . PRO A 1 212 ? -3.700 10.572 29.440 1.00 40.50 212 PRO A O 1
ATOM 1679 N N . LYS A 1 213 ? -4.369 10.347 31.576 1.00 56.62 213 LYS A N 1
ATOM 1680 C CA . LYS A 1 213 ? -5.563 9.554 31.262 1.00 56.62 213 LYS A CA 1
ATOM 1681 C C . LYS A 1 213 ? -6.472 10.398 30.367 1.00 56.62 213 LYS A C 1
ATOM 1683 O O . LYS A 1 213 ? -6.962 11.437 30.807 1.00 56.62 213 LYS A O 1
ATOM 1688 N N . GLN A 1 214 ? -6.696 9.963 29.126 1.00 65.12 214 GLN A N 1
ATOM 1689 C CA . GLN A 1 214 ? -7.712 10.575 28.271 1.00 65.12 214 GLN A CA 1
ATOM 1690 C C . GLN A 1 214 ? -9.074 10.481 28.961 1.00 65.12 214 GLN A C 1
ATOM 1692 O O . GLN A 1 214 ? -9.415 9.451 29.543 1.00 65.12 214 GLN A O 1
ATOM 1697 N N . SER A 1 215 ? -9.852 11.562 28.901 1.00 79.19 215 SER A N 1
ATOM 1698 C CA . SER A 1 215 ? -11.211 11.547 29.434 1.00 79.19 215 SER A CA 1
ATOM 1699 C C . SER A 1 215 ? -12.089 10.569 28.643 1.00 79.19 215 SER A C 1
ATOM 1701 O O . SER A 1 215 ? -11.910 10.403 27.433 1.00 79.19 215 SER A O 1
ATOM 1703 N N . VAL A 1 216 ? -13.084 9.971 29.303 1.00 80.75 216 VAL A N 1
ATOM 1704 C CA . VAL A 1 216 ? -14.071 9.086 28.656 1.00 80.75 216 VAL A CA 1
ATOM 1705 C C . VAL A 1 216 ? -14.770 9.790 27.485 1.00 80.75 216 VAL A C 1
ATOM 1707 O O . VAL A 1 216 ? -15.011 9.180 26.447 1.00 80.75 216 VAL A O 1
ATOM 1710 N N . ALA A 1 217 ? -15.047 11.091 27.606 1.00 82.38 217 ALA A N 1
ATOM 1711 C CA . ALA A 1 217 ? -15.655 11.873 26.530 1.00 82.38 217 ALA A CA 1
ATOM 1712 C C . ALA A 1 217 ? -14.766 11.920 25.275 1.00 82.38 217 ALA A C 1
ATOM 1714 O O . ALA A 1 217 ? -15.261 11.737 24.164 1.00 82.38 217 ALA A O 1
ATOM 1715 N N . THR A 1 218 ? -13.455 12.097 25.459 1.00 82.38 218 THR A N 1
ATOM 1716 C CA . THR A 1 218 ? -12.469 12.086 24.371 1.00 82.38 218 THR A CA 1
ATOM 1717 C C . THR A 1 218 ? -12.355 10.703 23.732 1.00 82.38 218 THR A C 1
ATOM 1719 O O . THR A 1 218 ? -12.301 10.599 22.511 1.00 82.38 218 THR A O 1
ATOM 1722 N N . GLN A 1 219 ? -12.373 9.632 24.533 1.00 82.50 219 GLN A N 1
ATOM 1723 C CA . GLN A 1 219 ? -12.352 8.257 24.019 1.00 82.50 219 GLN A CA 1
ATOM 1724 C C . GLN A 1 219 ? -13.592 7.961 23.167 1.00 82.50 219 GLN A C 1
ATOM 1726 O O . GLN A 1 219 ? -13.469 7.441 22.061 1.00 82.50 219 GLN A O 1
ATOM 1731 N N . LYS A 1 220 ? -14.784 8.358 23.633 1.00 87.25 220 LYS A N 1
ATOM 1732 C CA . LYS A 1 220 ? -16.038 8.202 22.881 1.00 87.25 220 LYS A CA 1
ATOM 1733 C C . LYS A 1 220 ? -15.984 8.917 21.534 1.00 87.25 220 LYS A C 1
ATOM 1735 O O . LYS A 1 220 ? -16.285 8.307 20.513 1.00 87.25 220 LYS A O 1
ATOM 1740 N N . SER A 1 221 ? -15.594 10.194 21.513 1.00 85.44 221 SER A N 1
ATOM 1741 C CA . SER A 1 221 ? -15.512 10.938 20.252 1.00 85.44 221 SER A CA 1
ATOM 1742 C C . SER A 1 221 ? -14.475 10.343 19.302 1.00 85.44 221 SER A C 1
ATOM 1744 O O . SER A 1 221 ? -14.679 10.375 18.099 1.00 85.44 221 SER A O 1
ATOM 1746 N N . TYR A 1 222 ? -13.387 9.786 19.840 1.00 85.88 222 TYR A N 1
ATOM 1747 C CA . TYR A 1 222 ? -12.319 9.179 19.052 1.00 85.88 222 TYR A CA 1
ATOM 1748 C C . TYR A 1 222 ? -12.721 7.833 18.427 1.00 85.88 222 TYR A C 1
ATOM 1750 O O . TYR A 1 222 ? -12.456 7.602 17.253 1.00 85.88 222 TYR A O 1
ATOM 1758 N N . ILE A 1 223 ? -13.378 6.949 19.188 1.00 89.94 223 ILE A N 1
ATOM 1759 C CA . ILE A 1 223 ? -13.780 5.609 18.718 1.00 89.94 223 ILE A CA 1
ATOM 1760 C C . ILE A 1 223 ? -14.857 5.691 17.633 1.00 89.94 223 ILE A C 1
ATOM 1762 O O . ILE A 1 223 ? -14.819 4.925 16.675 1.00 89.94 223 ILE A O 1
ATOM 1766 N N . PHE A 1 224 ? -15.822 6.601 17.782 1.00 90.12 224 PHE A N 1
ATOM 1767 C CA . PHE A 1 224 ? -16.950 6.735 16.855 1.00 90.12 224 PHE A CA 1
ATOM 1768 C C . PHE A 1 224 ? -16.716 7.782 15.752 1.00 90.12 224 PHE A C 1
ATOM 1770 O O . PHE A 1 224 ? -17.675 8.201 15.106 1.00 90.12 224 PHE A O 1
ATOM 1777 N N . ASP A 1 225 ? -15.469 8.214 15.538 1.00 83.81 225 ASP A N 1
ATOM 1778 C CA . ASP A 1 225 ? -15.079 9.029 14.385 1.00 83.81 225 ASP A CA 1
ATOM 1779 C C . ASP A 1 225 ? -14.861 8.119 13.158 1.00 83.81 225 ASP A C 1
ATOM 1781 O O . ASP A 1 225 ? -13.938 7.292 13.169 1.00 83.81 225 ASP A O 1
ATOM 1785 N N . PRO A 1 226 ? -15.656 8.273 12.080 1.00 81.31 226 PRO A N 1
ATOM 1786 C CA . PRO A 1 226 ? -15.526 7.459 10.873 1.00 81.31 226 PRO A CA 1
ATOM 1787 C C . PRO A 1 226 ? -14.164 7.568 10.179 1.00 81.31 226 PRO A C 1
ATOM 1789 O O . PRO A 1 226 ? -13.830 6.696 9.386 1.00 81.31 226 PRO A O 1
ATOM 1792 N N . ASN A 1 227 ? -13.379 8.615 10.460 1.00 77.56 227 ASN A N 1
ATOM 1793 C CA . ASN A 1 227 ? -12.044 8.801 9.885 1.00 77.56 227 ASN A CA 1
ATOM 1794 C C . ASN A 1 227 ? -10.940 8.094 10.687 1.00 77.56 227 ASN A C 1
ATOM 1796 O O . ASN A 1 227 ? -9.789 8.064 10.254 1.00 77.56 227 ASN A O 1
ATOM 1800 N N . ARG A 1 228 ? -11.258 7.564 11.876 1.00 78.69 228 ARG A N 1
ATOM 1801 C CA . ARG A 1 228 ? -10.289 6.916 12.775 1.00 78.69 228 ARG A CA 1
ATOM 1802 C C . ARG A 1 228 ? -10.377 5.400 12.735 1.00 78.69 228 ARG A C 1
ATOM 1804 O O . ARG A 1 228 ? -9.338 4.747 12.731 1.00 78.69 228 ARG A O 1
ATOM 1811 N N . TYR A 1 229 ? -11.593 4.855 12.708 1.00 81.81 229 TYR A N 1
ATOM 1812 C CA . TYR A 1 229 ? -11.817 3.412 12.717 1.00 81.81 229 TYR A CA 1
ATOM 1813 C C . TYR A 1 229 ? -12.824 2.969 11.650 1.00 81.81 229 TYR A C 1
ATOM 1815 O O . TYR A 1 229 ? -13.853 3.622 11.466 1.00 81.81 229 TYR A O 1
ATOM 1823 N N . PRO A 1 230 ? -12.604 1.806 11.007 1.00 82.56 230 PRO A N 1
ATOM 1824 C CA . PRO A 1 230 ? -13.634 1.131 10.226 1.00 82.56 230 PRO A CA 1
ATOM 1825 C C . PRO A 1 230 ? -14.855 0.800 11.076 1.00 82.56 230 PRO A C 1
ATOM 1827 O O . PRO A 1 230 ? -14.725 0.305 12.196 1.00 82.56 230 PRO A O 1
ATOM 1830 N N . PHE A 1 231 ? -16.051 0.969 10.506 1.00 88.00 231 PHE A N 1
ATOM 1831 C CA . PHE A 1 231 ? -17.295 0.581 11.177 1.00 88.00 231 PHE A CA 1
ATOM 1832 C C . PHE A 1 231 ? -17.262 -0.887 11.621 1.00 88.00 231 PHE A C 1
ATOM 1834 O O . PHE A 1 231 ? -17.602 -1.199 12.760 1.00 88.00 231 PHE A O 1
ATOM 1841 N N . GLY A 1 232 ? -16.790 -1.782 10.743 1.00 87.19 232 GLY A N 1
ATOM 1842 C CA . GLY A 1 232 ? -16.646 -3.209 11.040 1.00 87.19 232 GLY A CA 1
ATOM 1843 C C . GLY A 1 232 ? -15.723 -3.483 12.229 1.00 87.19 232 GLY A C 1
ATOM 1844 O O . GLY A 1 232 ? -16.072 -4.299 13.079 1.00 87.19 232 GLY A O 1
ATOM 1845 N N . VAL A 1 233 ? -14.618 -2.738 12.347 1.00 86.88 233 VAL A N 1
ATOM 1846 C CA . VAL A 1 233 ? -13.688 -2.848 13.479 1.00 86.88 233 VAL A CA 1
ATOM 1847 C C . VAL A 1 233 ? -14.365 -2.413 14.774 1.00 86.88 233 VAL A C 1
ATOM 1849 O O . VAL A 1 233 ? -14.339 -3.156 15.749 1.00 86.88 233 VAL A O 1
ATOM 1852 N N . VAL A 1 234 ? -15.028 -1.252 14.802 1.00 91.38 234 VAL A N 1
ATOM 1853 C CA . VAL A 1 234 ? -15.707 -0.778 16.024 1.00 91.38 234 VAL A CA 1
ATOM 1854 C C . VAL A 1 234 ? -16.843 -1.719 16.423 1.00 91.38 234 VAL A C 1
ATOM 1856 O O . VAL A 1 234 ? -16.976 -2.071 17.596 1.00 91.38 234 VAL A O 1
ATOM 1859 N N . LEU A 1 235 ? -17.627 -2.189 15.449 1.00 91.44 235 LEU A N 1
ATOM 1860 C CA . LEU A 1 235 ? -18.679 -3.178 15.662 1.00 91.44 235 LEU A CA 1
ATOM 1861 C C . LEU A 1 235 ? -18.113 -4.472 16.257 1.00 91.44 235 LEU A C 1
ATOM 1863 O O . LEU A 1 235 ? -18.657 -4.991 17.233 1.00 91.44 235 LEU A O 1
ATOM 1867 N N . ARG A 1 236 ? -17.024 -4.995 15.688 1.00 89.50 236 ARG A N 1
ATOM 1868 C CA . ARG A 1 236 ? -16.401 -6.234 16.150 1.00 89.50 236 ARG A CA 1
ATOM 1869 C C . ARG A 1 236 ? -15.774 -6.071 17.531 1.00 89.50 236 ARG A C 1
ATOM 1871 O O . ARG A 1 236 ? -15.965 -6.939 18.381 1.00 89.50 236 ARG A O 1
ATOM 1878 N N . SER A 1 237 ? -15.121 -4.943 17.794 1.00 91.56 237 SER A N 1
ATOM 1879 C CA . SER A 1 237 ? -14.609 -4.595 19.119 1.00 91.56 237 SER A CA 1
ATOM 1880 C C . SER A 1 237 ? -15.722 -4.569 20.159 1.00 91.56 237 SER A C 1
ATOM 1882 O O . SER A 1 237 ? -15.582 -5.183 21.213 1.00 91.56 237 SER A O 1
ATOM 1884 N N . LEU A 1 238 ? -16.865 -3.943 19.858 1.00 92.38 238 LEU A N 1
ATOM 1885 C CA . LEU A 1 238 ? -18.024 -3.942 20.754 1.00 92.38 238 LEU A CA 1
ATOM 1886 C C . LEU A 1 238 ? -18.574 -5.354 20.985 1.00 92.38 238 LEU A C 1
ATOM 1888 O O . LEU A 1 238 ? -18.852 -5.715 22.124 1.00 92.38 238 LEU A O 1
ATOM 1892 N N . GLN A 1 239 ? -18.667 -6.191 19.948 1.00 90.50 239 GLN A N 1
ATOM 1893 C CA . GLN A 1 239 ? -19.073 -7.594 20.111 1.00 90.50 239 GLN A CA 1
ATOM 1894 C C . GLN A 1 239 ? -18.151 -8.362 21.066 1.00 90.50 239 GLN A C 1
ATOM 1896 O O . GLN A 1 239 ? -18.628 -9.203 21.828 1.00 90.50 239 GLN A O 1
ATOM 1901 N N . LEU A 1 240 ? -16.843 -8.101 21.030 1.00 90.38 240 LEU A N 1
ATOM 1902 C CA . LEU A 1 240 ? -15.862 -8.772 21.885 1.00 90.38 240 LEU A CA 1
ATOM 1903 C C . LEU A 1 240 ? -15.899 -8.241 23.323 1.00 90.38 240 LEU A C 1
ATOM 1905 O O . LEU A 1 240 ? -15.990 -9.022 24.269 1.00 90.38 240 LEU A O 1
ATOM 1909 N N . VAL A 1 241 ? -15.880 -6.920 23.485 1.00 91.00 241 VAL A N 1
ATOM 1910 C CA . VAL A 1 241 ? -15.823 -6.234 24.786 1.00 91.00 241 VAL A CA 1
ATOM 1911 C C . VAL A 1 241 ? -17.141 -6.388 25.550 1.00 91.00 241 VAL A C 1
ATOM 1913 O O . VAL A 1 241 ? -17.135 -6.681 26.743 1.00 91.00 241 VAL A O 1
ATOM 1916 N N . CYS A 1 242 ? -18.280 -6.329 24.859 1.00 88.94 242 CYS A N 1
ATOM 1917 C CA . CYS A 1 242 ? -19.584 -6.627 25.450 1.00 88.94 242 CYS A CA 1
ATOM 1918 C C . CYS A 1 242 ? -19.861 -8.139 25.565 1.00 88.94 242 CYS A C 1
ATOM 1920 O O . CYS A 1 242 ? -20.985 -8.519 25.880 1.00 88.94 242 CYS A O 1
ATOM 1922 N N . LYS A 1 243 ? -18.886 -9.016 25.264 1.00 84.50 243 LYS A N 1
ATOM 1923 C CA . LYS A 1 243 ? -19.010 -10.490 25.282 1.00 84.50 243 LYS A CA 1
ATOM 1924 C C . LYS A 1 243 ? -20.245 -11.021 24.538 1.00 84.50 243 LYS A C 1
ATOM 1926 O O . LYS A 1 243 ? -20.881 -11.975 24.977 1.00 84.50 243 LYS A O 1
ATOM 1931 N N . LYS A 1 244 ? -20.575 -10.406 23.399 1.00 70.31 244 LYS A N 1
ATOM 1932 C CA . LYS A 1 244 ? -21.797 -10.649 22.616 1.00 70.31 244 LYS A CA 1
ATOM 1933 C C . LYS A 1 244 ? -23.082 -10.470 23.436 1.00 70.31 244 LYS A C 1
ATOM 1935 O O . LYS A 1 244 ? -23.989 -11.289 23.308 1.00 70.31 244 LYS A O 1
ATOM 1940 N N . GLY A 1 245 ? -23.157 -9.411 24.247 1.00 69.25 245 GLY A N 1
ATOM 1941 C CA . GLY A 1 245 ? -24.360 -9.021 24.988 1.00 69.25 245 GLY A CA 1
ATOM 1942 C C . GLY A 1 245 ? -25.620 -8.951 24.118 1.00 69.25 245 GLY A C 1
ATOM 1943 O O . GLY A 1 245 ? -25.574 -9.133 22.895 1.00 69.25 245 GLY A O 1
ATOM 1944 N N . THR A 1 246 ? -26.758 -8.677 24.748 1.00 73.50 246 THR A N 1
ATOM 1945 C CA . THR A 1 246 ? -28.103 -8.814 24.158 1.00 73.50 246 THR A CA 1
ATOM 1946 C C . THR A 1 246 ? -28.472 -7.709 23.146 1.00 73.50 246 THR A C 1
ATOM 1948 O O . THR A 1 246 ? -29.520 -7.071 23.218 1.00 73.50 246 THR A O 1
ATOM 1951 N N . PHE A 1 247 ? -27.619 -7.490 22.144 1.00 81.31 247 PHE A N 1
ATOM 1952 C CA . PHE A 1 247 ? -27.827 -6.560 21.035 1.00 81.31 247 PHE A CA 1
ATOM 1953 C C . PHE A 1 247 ? -28.193 -7.302 19.752 1.00 81.31 247 PHE A C 1
ATOM 1955 O O . PHE A 1 247 ? -27.708 -8.400 19.474 1.00 81.31 247 PHE A O 1
ATOM 1962 N N . ASN A 1 248 ? -28.998 -6.658 18.906 1.00 84.38 248 ASN A N 1
ATOM 1963 C CA . ASN A 1 248 ? -29.221 -7.130 17.544 1.00 84.38 248 ASN A CA 1
ATOM 1964 C C . ASN A 1 248 ? -28.030 -6.732 16.655 1.00 84.38 248 ASN A C 1
ATOM 1966 O O . ASN A 1 248 ? -28.072 -5.745 15.918 1.00 84.38 248 ASN A O 1
ATOM 1970 N N . TRP A 1 249 ? -26.943 -7.495 16.767 1.00 85.69 249 TRP A N 1
ATOM 1971 C CA . TRP A 1 249 ? -25.695 -7.254 16.042 1.00 85.69 249 TRP A CA 1
ATOM 1972 C C . TRP A 1 249 ? -25.871 -7.283 14.522 1.00 85.69 249 TRP A C 1
ATOM 1974 O O . TRP A 1 249 ? -25.207 -6.523 13.822 1.00 85.69 249 TRP A O 1
ATOM 1984 N N . GLU A 1 250 ? -26.782 -8.112 14.008 1.00 85.38 250 GLU A N 1
ATOM 1985 C CA . GLU A 1 250 ? -27.080 -8.183 12.574 1.00 85.38 250 GLU A CA 1
ATOM 1986 C C . GLU A 1 250 ? -27.714 -6.889 12.059 1.00 85.38 250 GLU A C 1
ATOM 1988 O O . GLU A 1 250 ? -27.365 -6.409 10.980 1.00 85.38 250 GLU A O 1
ATOM 1993 N N . LEU A 1 251 ? -28.621 -6.293 12.838 1.00 86.75 251 LEU A N 1
ATOM 1994 C CA . LEU A 1 251 ? -29.227 -5.008 12.500 1.00 86.75 251 LEU A CA 1
ATOM 1995 C C . LEU A 1 251 ? -28.172 -3.895 12.456 1.00 86.75 251 LEU A C 1
ATOM 1997 O O . LEU A 1 251 ? -28.161 -3.108 11.507 1.00 86.75 251 LEU A O 1
ATOM 2001 N N . LEU A 1 252 ? -27.280 -3.855 13.452 1.00 86.00 252 LEU A N 1
ATOM 2002 C CA . LEU A 1 252 ? -26.178 -2.889 13.514 1.00 86.00 252 LEU A CA 1
ATOM 2003 C C . LEU A 1 252 ? -25.221 -3.060 12.326 1.00 86.00 252 LEU A C 1
ATOM 2005 O O . LEU A 1 252 ? -24.876 -2.075 11.676 1.00 86.00 252 LEU A O 1
ATOM 2009 N N . ALA A 1 253 ? -24.867 -4.305 11.991 1.00 85.25 253 ALA A N 1
ATOM 2010 C CA . ALA A 1 253 ? -24.012 -4.629 10.851 1.00 85.25 253 ALA A CA 1
ATOM 2011 C C . ALA A 1 253 ? -24.623 -4.191 9.514 1.00 85.25 253 ALA A C 1
ATOM 2013 O O . ALA A 1 253 ? -23.919 -3.674 8.656 1.00 85.25 253 ALA A O 1
ATOM 2014 N N . ARG A 1 254 ? -25.936 -4.370 9.321 1.00 86.69 254 ARG A N 1
ATOM 2015 C CA . ARG A 1 254 ? -26.600 -4.008 8.057 1.00 86.69 254 ARG A CA 1
ATOM 2016 C C . ARG A 1 254 ? -26.739 -2.500 7.874 1.00 86.69 254 ARG A C 1
ATOM 2018 O O . ARG A 1 254 ? -26.570 -2.011 6.762 1.00 86.69 254 ARG A O 1
ATOM 2025 N N . ARG A 1 255 ? -27.069 -1.763 8.939 1.00 86.38 255 ARG A N 1
ATOM 2026 C CA . ARG A 1 255 ? -27.409 -0.333 8.836 1.00 86.38 255 ARG A CA 1
ATOM 2027 C C . ARG A 1 255 ? -26.207 0.597 8.698 1.00 86.38 255 ARG A C 1
ATOM 2029 O O . ARG A 1 255 ? -26.402 1.694 8.191 1.00 86.38 255 ARG A O 1
ATOM 2036 N N . HIS A 1 256 ? -25.013 0.184 9.134 1.00 85.19 256 HIS A N 1
ATOM 2037 C CA . HIS A 1 256 ? -23.810 1.034 9.128 1.00 85.19 256 HIS A CA 1
ATOM 2038 C C . HIS A 1 256 ? -24.031 2.409 9.804 1.00 85.19 256 HIS A C 1
ATOM 2040 O O . HIS A 1 256 ? -23.458 3.421 9.406 1.00 85.19 256 HIS A O 1
ATOM 2046 N N . ASP A 1 257 ? -24.895 2.455 10.825 1.00 88.25 257 ASP A N 1
ATOM 2047 C CA . ASP A 1 257 ? -25.284 3.686 11.517 1.00 88.25 257 ASP A CA 1
ATOM 2048 C C . ASP A 1 257 ? -24.404 3.900 12.759 1.00 88.25 257 ASP A C 1
ATOM 2050 O O . ASP A 1 257 ? -24.564 3.236 13.787 1.00 88.25 257 ASP A O 1
ATOM 2054 N N . TRP A 1 258 ? -23.469 4.849 12.655 1.00 90.00 258 TRP A N 1
ATOM 2055 C CA . TRP A 1 258 ? -22.546 5.232 13.727 1.00 90.00 258 TRP A CA 1
ATOM 2056 C C . TRP A 1 258 ? -23.249 5.739 14.986 1.00 90.00 258 TRP A C 1
ATOM 2058 O O . TRP A 1 258 ? -22.790 5.464 16.096 1.00 90.00 258 TRP A O 1
ATOM 2068 N N . ARG A 1 259 ? -24.375 6.447 14.836 1.00 90.00 259 ARG A N 1
ATOM 2069 C CA . ARG A 1 259 ? -25.144 6.944 15.980 1.00 90.00 259 ARG A CA 1
ATOM 2070 C C . ARG A 1 259 ? -25.774 5.774 16.722 1.00 90.00 259 ARG A C 1
ATOM 2072 O O . ARG A 1 259 ? -25.633 5.685 17.936 1.00 90.00 259 ARG A O 1
ATOM 2079 N N . MET A 1 260 ? -26.386 4.845 15.990 1.00 89.75 260 MET A N 1
ATOM 2080 C CA . MET A 1 260 ? -26.986 3.649 16.585 1.00 89.75 260 MET A CA 1
ATOM 2081 C C . MET A 1 260 ? -25.937 2.766 17.281 1.00 89.75 260 MET A C 1
ATOM 2083 O O . MET A 1 260 ? -26.203 2.213 18.347 1.00 89.75 260 MET A O 1
ATOM 2087 N N . LEU A 1 261 ? -24.734 2.652 16.709 1.00 90.69 261 LEU A N 1
ATOM 2088 C CA . LEU A 1 261 ? -23.634 1.901 17.318 1.00 90.69 261 LEU A CA 1
ATOM 2089 C C . LEU A 1 261 ? -23.157 2.546 18.629 1.00 90.69 261 LEU A C 1
ATOM 2091 O O . LEU A 1 261 ? -22.922 1.845 19.615 1.00 90.69 261 LEU A O 1
ATOM 2095 N N . ARG A 1 262 ? -23.067 3.880 18.655 1.00 91.69 262 ARG A N 1
ATOM 2096 C CA . ARG A 1 262 ? -22.739 4.640 19.863 1.00 91.69 262 ARG A CA 1
ATOM 2097 C C . ARG A 1 262 ? -23.811 4.493 20.940 1.00 91.69 262 ARG A C 1
ATOM 2099 O O . ARG A 1 262 ? -23.470 4.204 22.083 1.00 91.69 262 ARG A O 1
ATOM 2106 N N . GLU A 1 263 ? -25.082 4.638 20.578 1.00 90.06 263 GLU A N 1
ATOM 2107 C CA . GLU A 1 263 ? -26.215 4.461 21.496 1.00 90.06 263 GLU A CA 1
ATOM 2108 C C . GLU A 1 263 ? -26.242 3.047 22.092 1.00 90.06 263 GLU A C 1
ATOM 2110 O O . GLU A 1 263 ? -26.497 2.882 23.282 1.00 90.06 263 GLU A O 1
ATOM 2115 N N . ALA A 1 264 ? -25.929 2.016 21.298 1.00 89.25 264 ALA A N 1
ATOM 2116 C CA . ALA A 1 264 ? -25.836 0.643 21.790 1.00 89.25 264 ALA A CA 1
ATOM 2117 C C . ALA A 1 264 ? -24.719 0.475 22.835 1.00 89.25 264 ALA A C 1
ATOM 2119 O O . ALA A 1 264 ? -24.936 -0.168 23.863 1.00 89.25 264 ALA A O 1
ATOM 2120 N N . ALA A 1 265 ? -23.549 1.077 22.600 1.00 90.94 265 ALA A N 1
ATOM 2121 C CA . ALA A 1 265 ? -22.439 1.053 23.549 1.00 90.94 265 ALA A CA 1
ATOM 2122 C C . ALA A 1 265 ? -22.756 1.829 24.838 1.00 90.94 265 ALA A C 1
ATOM 2124 O O . ALA A 1 265 ? -22.445 1.360 25.927 1.00 90.94 265 ALA A O 1
ATOM 2125 N N . GLU A 1 266 ? -23.405 2.990 24.735 1.00 89.62 266 GLU A N 1
ATOM 2126 C CA . GLU A 1 266 ? -23.811 3.782 25.902 1.00 89.62 266 GLU A CA 1
ATOM 2127 C C . GLU A 1 266 ? -24.896 3.061 26.715 1.00 89.62 266 GLU A C 1
ATOM 2129 O O . GLU A 1 266 ? -24.768 2.938 27.930 1.00 89.62 266 GLU A O 1
ATOM 2134 N N . LYS A 1 267 ? -25.887 2.460 26.048 1.00 88.75 267 LYS A N 1
ATOM 2135 C CA . LYS A 1 267 ? -26.918 1.644 26.701 1.00 88.75 267 LYS A CA 1
ATOM 2136 C C . LYS A 1 267 ? -26.345 0.398 27.379 1.00 88.75 267 LYS A C 1
ATOM 2138 O O . LYS A 1 267 ? -26.870 -0.042 28.399 1.00 88.75 267 LYS A O 1
ATOM 2143 N N . TYR A 1 268 ? -25.274 -0.184 26.835 1.00 89.75 268 TYR A N 1
ATOM 2144 C CA . TYR A 1 268 ? -24.575 -1.287 27.493 1.00 89.75 268 TYR A CA 1
ATOM 2145 C C . TYR A 1 268 ? -24.008 -0.862 28.850 1.00 89.75 268 TYR A C 1
ATOM 2147 O O . TYR A 1 268 ? -24.167 -1.606 29.813 1.00 89.75 268 TYR A O 1
ATOM 2155 N N . CYS A 1 269 ? -23.410 0.330 28.952 1.00 88.19 269 CYS A N 1
ATOM 2156 C CA . CYS A 1 269 ? -22.867 0.849 30.212 1.00 88.19 269 CYS A CA 1
ATOM 2157 C C . CYS A 1 269 ? -23.929 1.020 31.312 1.00 88.19 269 CYS A C 1
ATOM 2159 O O . CYS A 1 269 ? -23.592 1.016 32.489 1.00 88.19 269 CYS A O 1
ATOM 2161 N N . GLU A 1 270 ? -25.205 1.134 30.940 1.00 86.31 270 GLU A N 1
ATOM 2162 C CA . GLU A 1 270 ? -26.342 1.228 31.865 1.00 86.31 270 GLU A CA 1
ATOM 2163 C C . GLU A 1 270 ? -26.952 -0.144 32.219 1.00 86.31 270 GLU A C 1
ATOM 2165 O O . GLU A 1 270 ? -27.938 -0.228 32.953 1.00 86.31 270 GLU A O 1
ATOM 2170 N N . SER A 1 271 ? -26.410 -1.237 31.674 1.00 86.69 271 SER A N 1
ATOM 2171 C CA . SER A 1 271 ? -26.979 -2.579 31.814 1.00 86.69 271 SER A CA 1
ATOM 2172 C C . SER A 1 271 ? -26.437 -3.347 33.024 1.00 86.69 271 SER A C 1
ATOM 2174 O O . SER A 1 271 ? -25.296 -3.185 33.449 1.00 86.69 271 SER A O 1
ATOM 2176 N N . LEU A 1 272 ? -27.229 -4.306 33.511 1.00 84.62 272 LEU A N 1
ATOM 2177 C CA . LEU A 1 272 ? -26.788 -5.260 34.538 1.00 84.62 272 LEU A CA 1
ATOM 2178 C C . LEU A 1 272 ? -25.618 -6.140 34.064 1.00 84.62 272 LEU A C 1
ATOM 2180 O O . LEU A 1 272 ? -24.817 -6.601 34.876 1.00 84.62 272 LEU A O 1
ATOM 2184 N N . GLU A 1 273 ? -25.521 -6.390 32.756 1.00 85.81 273 GLU A N 1
ATOM 2185 C CA . GLU A 1 273 ? -24.428 -7.159 32.149 1.00 85.81 273 GLU A CA 1
ATOM 2186 C C . GLU A 1 273 ? -23.095 -6.412 32.314 1.00 85.81 273 GLU A C 1
ATOM 2188 O O . GLU A 1 273 ? -22.070 -7.012 32.642 1.00 85.81 273 GLU A O 1
ATOM 2193 N N . PHE A 1 274 ? -23.110 -5.086 32.163 1.00 88.06 274 PHE A N 1
ATOM 2194 C CA . PHE A 1 274 ? -21.941 -4.244 32.395 1.00 88.06 274 PHE A CA 1
ATOM 2195 C C . PHE A 1 274 ? -21.476 -4.292 33.849 1.00 88.06 274 PHE A C 1
ATOM 2197 O O . PHE A 1 274 ? -20.284 -4.493 34.095 1.00 88.06 274 PHE A O 1
ATOM 2204 N N . ASP A 1 275 ? -22.402 -4.207 34.807 1.00 85.00 275 ASP A N 1
ATOM 2205 C CA . ASP A 1 275 ? -22.072 -4.307 36.232 1.00 85.00 275 ASP A CA 1
ATOM 2206 C C . ASP A 1 275 ? -21.390 -5.635 36.581 1.00 85.00 275 ASP A C 1
ATOM 2208 O O . ASP A 1 275 ? -20.500 -5.677 37.429 1.00 85.00 275 ASP A O 1
ATOM 2212 N N . GLN A 1 276 ? -21.776 -6.729 35.921 1.00 84.38 276 GLN A N 1
ATOM 2213 C CA . GLN A 1 276 ? -21.143 -8.038 36.108 1.00 84.38 276 GLN A CA 1
ATOM 2214 C C . GLN A 1 276 ? -19.754 -8.122 35.466 1.00 84.38 276 GLN A C 1
ATOM 2216 O O . GLN A 1 276 ? -18.896 -8.867 35.939 1.00 84.38 276 GLN A O 1
ATOM 2221 N N . HIS A 1 277 ? -19.531 -7.399 34.371 1.00 86.75 277 HIS A N 1
ATOM 2222 C CA . HIS A 1 277 ? -18.309 -7.502 33.579 1.00 86.75 277 HIS A CA 1
ATOM 2223 C C . HIS A 1 277 ? -17.220 -6.506 33.981 1.00 86.75 277 HIS A C 1
ATOM 2225 O O . HIS A 1 277 ? -16.040 -6.837 33.866 1.00 86.75 277 HIS A O 1
ATOM 2231 N N . TYR A 1 278 ? -17.597 -5.308 34.432 1.00 85.50 278 TYR A N 1
ATOM 2232 C CA . TYR A 1 278 ? -16.675 -4.182 34.589 1.00 85.50 278 TYR A CA 1
ATOM 2233 C C . TYR A 1 278 ? -16.644 -3.573 35.987 1.00 85.50 278 TYR A C 1
ATOM 2235 O O . TYR A 1 278 ? -15.680 -2.862 36.280 1.00 85.50 278 TYR A O 1
ATOM 2243 N N . VAL A 1 279 ? -17.623 -3.843 36.857 1.00 84.00 279 VAL A N 1
ATOM 2244 C CA . VAL A 1 279 ? -17.586 -3.392 38.257 1.00 84.00 279 VAL A CA 1
ATOM 2245 C C . VAL A 1 279 ? -16.897 -4.456 39.109 1.00 84.00 279 VAL A C 1
ATOM 2247 O O . VAL A 1 279 ? -17.367 -5.582 39.253 1.00 84.00 279 VAL A O 1
ATOM 2250 N N . THR A 1 280 ? -15.763 -4.088 39.691 1.00 82.44 280 THR A N 1
ATOM 2251 C CA . THR A 1 280 ? -14.961 -4.931 40.581 1.00 82.44 280 THR A CA 1
ATOM 2252 C C . THR A 1 280 ? -15.367 -4.731 42.040 1.00 82.44 280 THR A C 1
ATOM 2254 O O . THR A 1 280 ? -16.121 -3.816 42.391 1.00 82.44 280 THR A O 1
ATOM 2257 N N . ARG A 1 281 ? -14.885 -5.608 42.926 1.00 76.81 281 ARG A N 1
ATOM 2258 C CA . ARG A 1 281 ? -15.196 -5.531 44.360 1.00 76.81 281 ARG A CA 1
ATOM 2259 C C . ARG A 1 281 ? -14.601 -4.271 44.990 1.00 76.81 281 ARG A C 1
ATOM 2261 O O . ARG A 1 281 ? -15.205 -3.703 45.896 1.00 76.81 281 ARG A O 1
ATOM 2268 N N . GLU A 1 282 ? -13.452 -3.831 44.489 1.00 76.62 282 GLU A N 1
ATOM 2269 C CA . GLU A 1 282 ? -12.726 -2.646 44.933 1.00 76.62 282 GLU A CA 1
ATOM 2270 C C . GLU A 1 282 ? -13.508 -1.360 44.649 1.00 76.62 282 GLU A C 1
ATOM 2272 O O . GLU A 1 282 ? -13.506 -0.451 45.475 1.00 76.62 282 GLU A O 1
ATOM 2277 N N . ASP A 1 283 ? -14.245 -1.302 43.539 1.00 75.06 283 ASP A N 1
ATOM 2278 C CA . ASP A 1 283 ? -15.044 -0.121 43.190 1.00 75.06 283 ASP A CA 1
ATOM 2279 C C . ASP A 1 283 ? -16.275 0.040 44.089 1.00 75.06 283 ASP A C 1
ATOM 2281 O O . ASP A 1 283 ? -16.787 1.141 44.270 1.00 75.06 283 ASP A O 1
ATOM 2285 N N . ARG A 1 284 ? -16.753 -1.070 44.665 1.00 74.00 284 ARG A N 1
ATOM 2286 C CA . ARG A 1 284 ? -17.863 -1.092 45.630 1.00 74.00 284 ARG A CA 1
ATOM 2287 C C . ARG A 1 284 ? -17.398 -0.811 47.063 1.00 74.00 284 ARG A C 1
ATOM 2289 O O . ARG A 1 284 ? -18.215 -0.815 47.982 1.00 74.00 284 ARG A O 1
ATOM 2296 N N . SER A 1 285 ? -16.097 -0.602 47.271 1.00 74.00 285 SER A N 1
ATOM 2297 C CA . SER A 1 285 ? -15.530 -0.277 48.577 1.00 74.00 285 SER A CA 1
ATOM 2298 C C . SER A 1 285 ? -15.892 1.146 48.996 1.00 74.00 285 SER A C 1
ATOM 2300 O O . SER A 1 285 ? -15.806 2.079 48.205 1.00 74.00 285 SER A O 1
ATOM 2302 N N . LEU A 1 286 ? -16.191 1.342 50.283 1.00 63.03 286 LEU A N 1
ATOM 2303 C CA . LEU A 1 286 ? -16.363 2.676 50.877 1.00 63.03 286 LEU A CA 1
ATOM 2304 C C . LEU A 1 286 ? -15.071 3.516 50.848 1.00 63.03 286 LEU A C 1
ATOM 2306 O O . LEU A 1 286 ? -15.120 4.723 51.056 1.00 63.03 286 LEU A O 1
ATOM 2310 N N . LEU A 1 287 ? -13.923 2.878 50.598 1.00 66.62 287 LEU A N 1
ATOM 2311 C CA . LEU A 1 287 ? -12.618 3.525 50.436 1.00 66.62 287 LEU A CA 1
ATOM 2312 C C . LEU A 1 287 ? -12.304 3.874 48.971 1.00 66.62 287 LEU A C 1
ATOM 2314 O O . LEU A 1 287 ? -11.197 4.328 48.678 1.00 66.62 287 LEU A O 1
ATOM 2318 N N . ALA A 1 288 ? -13.231 3.629 48.040 1.00 61.72 288 ALA A N 1
ATOM 2319 C CA . ALA A 1 288 ? -13.022 3.934 46.634 1.00 61.72 288 ALA A CA 1
ATOM 2320 C C . ALA A 1 288 ? -12.891 5.451 46.423 1.00 61.72 288 ALA A C 1
ATOM 2322 O O . ALA A 1 288 ? -13.717 6.245 46.867 1.00 61.72 288 ALA A O 1
ATOM 2323 N N . THR A 1 289 ? -11.843 5.857 45.707 1.00 62.88 289 THR A N 1
ATOM 2324 C CA . THR A 1 289 ? -11.561 7.266 45.385 1.00 62.88 289 THR A CA 1
ATOM 2325 C C . THR A 1 289 ? -12.409 7.802 44.232 1.00 62.88 289 THR A C 1
ATOM 2327 O O . THR A 1 289 ? -12.409 9.005 43.977 1.00 62.88 289 THR A O 1
ATOM 2330 N N . LYS A 1 290 ? -13.128 6.922 43.527 1.00 63.94 290 LYS A N 1
ATOM 2331 C CA . LYS A 1 290 ? -14.049 7.254 42.440 1.00 63.94 290 LYS A CA 1
ATOM 2332 C C . LYS A 1 290 ? -15.377 6.523 42.638 1.00 63.94 290 LYS A C 1
ATOM 2334 O O . LYS A 1 290 ? -15.368 5.415 43.175 1.00 63.94 290 LYS A O 1
ATOM 2339 N N . PRO A 1 291 ? -16.500 7.090 42.165 1.00 67.50 291 PRO A N 1
ATOM 2340 C CA . PRO A 1 291 ? -17.762 6.370 42.100 1.00 67.50 291 PRO A CA 1
ATOM 2341 C C . PRO A 1 291 ? -17.588 5.059 41.316 1.00 67.50 291 PRO A C 1
ATOM 2343 O O . PRO A 1 291 ? -16.905 5.074 40.283 1.00 67.50 291 PRO A O 1
ATOM 2346 N N . PRO A 1 292 ? -18.223 3.952 41.741 1.00 62.25 292 PRO A N 1
ATOM 2347 C CA . PRO A 1 292 ? -18.031 2.647 41.117 1.00 62.25 292 PRO A CA 1
ATOM 2348 C C . PRO A 1 292 ? -18.271 2.645 39.606 1.00 62.25 292 PRO A C 1
ATOM 2350 O O . PRO A 1 292 ? -17.498 2.059 38.847 1.00 62.25 292 PRO A O 1
ATOM 2353 N N . ASN A 1 293 ? -19.287 3.389 39.167 1.00 71.94 293 ASN A N 1
ATOM 2354 C CA . ASN A 1 293 ? -19.647 3.500 37.757 1.00 71.94 293 ASN A CA 1
ATOM 2355 C C . ASN A 1 293 ? -18.564 4.216 36.939 1.00 71.94 293 ASN A C 1
ATOM 2357 O O . ASN A 1 293 ? -18.305 3.835 35.804 1.00 71.94 293 ASN A O 1
ATOM 2361 N N . GLN A 1 294 ? -17.859 5.195 37.515 1.00 79.19 294 GLN A N 1
ATOM 2362 C CA . GLN A 1 294 ? -16.854 5.971 36.784 1.00 79.19 294 GLN A CA 1
ATOM 2363 C C . GLN A 1 294 ? -15.580 5.156 36.511 1.00 79.19 294 GLN A C 1
ATOM 2365 O O . GLN A 1 294 ? -15.018 5.220 35.419 1.00 79.19 294 GLN A O 1
ATOM 2370 N N . ALA A 1 295 ? -15.120 4.365 37.486 1.00 81.44 295 ALA A N 1
ATOM 2371 C CA . ALA A 1 295 ? -13.952 3.499 37.308 1.00 81.44 295 ALA A CA 1
ATOM 2372 C C . ALA A 1 295 ? -14.240 2.335 36.343 1.00 81.44 295 ALA A C 1
ATOM 2374 O O . ALA A 1 295 ? -13.390 1.983 35.519 1.00 81.44 295 ALA A O 1
ATOM 2375 N N . ALA A 1 296 ? -15.447 1.767 36.413 1.00 85.44 296 ALA A N 1
ATOM 2376 C CA . ALA A 1 296 ? -15.900 0.733 35.489 1.00 85.44 296 ALA A CA 1
ATOM 2377 C C . ALA A 1 296 ? -16.014 1.258 34.050 1.00 85.44 296 ALA A C 1
ATOM 2379 O O . ALA A 1 296 ? -15.520 0.604 33.129 1.00 85.44 296 ALA A O 1
ATOM 2380 N N . GLU A 1 297 ? -16.575 2.456 33.857 1.00 87.31 297 GLU A N 1
ATOM 2381 C CA . GLU A 1 297 ? -16.639 3.102 32.543 1.00 87.31 297 GLU A CA 1
ATOM 2382 C C . GLU A 1 297 ? -15.243 3.366 31.974 1.00 87.31 297 GLU A C 1
ATOM 2384 O O . GLU A 1 297 ? -14.980 3.016 30.824 1.00 87.31 297 GLU A O 1
ATOM 2389 N N . GLU A 1 298 ? -14.320 3.920 32.769 1.00 86.88 298 GLU A N 1
ATOM 2390 C CA . GLU A 1 298 ? -12.930 4.131 32.339 1.00 86.88 298 GLU A CA 1
ATOM 2391 C C . GLU A 1 298 ? -12.285 2.826 31.852 1.00 86.88 298 GLU A C 1
ATOM 2393 O O . GLU A 1 298 ? -11.616 2.819 30.813 1.00 86.88 298 GLU A O 1
ATOM 2398 N N . ARG A 1 299 ? -12.500 1.709 32.563 1.00 88.81 299 ARG A N 1
ATOM 2399 C CA . ARG A 1 299 ? -11.996 0.393 32.140 1.00 88.81 299 ARG A CA 1
ATOM 2400 C C . ARG A 1 299 ? -12.632 -0.052 30.830 1.00 88.81 299 ARG A C 1
ATOM 2402 O O . ARG A 1 299 ? -11.895 -0.417 29.920 1.00 88.81 299 ARG A O 1
ATOM 2409 N N . PHE A 1 300 ? -13.956 0.021 30.706 1.00 91.75 300 PHE A N 1
ATOM 2410 C CA . PHE A 1 300 ? -14.667 -0.371 29.488 1.00 91.75 300 PHE A CA 1
ATOM 2411 C C . PHE A 1 300 ? -14.178 0.395 28.256 1.00 91.75 300 PHE A C 1
ATOM 2413 O O . PHE A 1 300 ? -13.763 -0.228 27.279 1.00 91.75 300 PHE A O 1
ATOM 2420 N N . TRP A 1 301 ? -14.150 1.730 28.309 1.00 90.94 301 TRP A N 1
ATOM 2421 C CA . TRP A 1 301 ? -13.737 2.554 27.168 1.00 90.94 301 TRP A CA 1
ATOM 2422 C C . TRP A 1 301 ? -12.252 2.381 26.831 1.00 90.94 301 TRP A C 1
ATOM 2424 O O . TRP A 1 301 ? -11.877 2.364 25.655 1.00 90.94 301 TRP A O 1
ATOM 2434 N N . THR A 1 302 ? -11.404 2.157 27.838 1.00 88.94 302 THR A N 1
ATOM 2435 C CA . THR A 1 302 ? -9.987 1.828 27.622 1.00 88.94 302 THR A CA 1
ATOM 2436 C C . THR A 1 302 ? -9.824 0.459 26.956 1.00 88.94 302 THR A C 1
ATOM 2438 O O . THR A 1 302 ? -9.053 0.330 26.004 1.00 88.94 302 THR A O 1
ATOM 2441 N N . THR A 1 303 ? -10.566 -0.561 27.400 1.00 90.06 303 THR A N 1
ATOM 2442 C CA . THR A 1 303 ? -10.568 -1.890 26.772 1.00 90.06 303 THR A CA 1
ATOM 2443 C C . THR A 1 303 ? -11.091 -1.827 25.340 1.00 90.06 303 THR A C 1
ATOM 2445 O O . THR A 1 303 ? -10.493 -2.436 24.457 1.00 90.06 303 THR A O 1
ATOM 2448 N N . LEU A 1 304 ? -12.151 -1.055 25.087 1.00 91.62 304 LEU A N 1
ATOM 2449 C CA . LEU A 1 304 ? -12.701 -0.870 23.747 1.00 91.62 304 LEU A CA 1
ATOM 2450 C C . LEU A 1 304 ? -11.700 -0.198 22.807 1.00 91.62 304 LEU A C 1
ATOM 2452 O O . LEU A 1 304 ? -11.460 -0.708 21.718 1.00 91.62 304 LEU A O 1
ATOM 2456 N N . THR A 1 305 ? -11.058 0.885 23.253 1.00 89.12 305 THR A N 1
ATOM 2457 C CA . THR A 1 305 ? -10.004 1.567 22.481 1.00 89.12 305 THR A CA 1
ATOM 2458 C C . THR A 1 305 ? -8.869 0.605 22.133 1.00 89.12 305 THR A C 1
ATOM 2460 O O . THR A 1 305 ? -8.436 0.535 20.984 1.00 89.12 305 THR A O 1
ATOM 2463 N N . LYS A 1 306 ? -8.400 -0.172 23.121 1.00 86.88 306 LYS A N 1
ATOM 2464 C CA . LYS A 1 306 ? -7.340 -1.164 22.920 1.00 86.88 306 LYS A CA 1
ATOM 2465 C C . LYS A 1 306 ? -7.749 -2.221 21.890 1.00 86.88 306 LYS A C 1
ATOM 2467 O O . LYS A 1 306 ? -6.976 -2.484 20.977 1.00 86.88 306 LYS A O 1
ATOM 2472 N N . MET A 1 307 ? -8.966 -2.755 21.992 1.00 87.38 307 MET A N 1
ATOM 2473 C CA . MET A 1 307 ? -9.481 -3.755 21.055 1.00 87.38 307 MET A CA 1
ATOM 2474 C C . MET A 1 307 ? -9.610 -3.198 19.631 1.00 87.38 307 MET A C 1
ATOM 2476 O O . MET A 1 307 ? -9.207 -3.860 18.682 1.00 87.38 307 MET A O 1
ATOM 2480 N N . CYS A 1 308 ? -10.088 -1.959 19.464 1.00 86.06 308 CYS A N 1
ATOM 2481 C CA . CYS A 1 308 ? -10.130 -1.315 18.150 1.00 86.06 308 CYS A CA 1
ATOM 2482 C C . CYS A 1 308 ? -8.731 -1.173 17.532 1.00 86.06 308 CYS A C 1
ATOM 2484 O O . CYS A 1 308 ? -8.569 -1.411 16.339 1.00 86.06 308 CYS A O 1
ATOM 2486 N N . ASN A 1 309 ? -7.717 -0.827 18.331 1.00 82.75 309 ASN A N 1
ATOM 2487 C CA . ASN A 1 309 ? -6.335 -0.743 17.852 1.00 82.75 309 ASN A CA 1
ATOM 2488 C C . ASN A 1 309 ? -5.775 -2.115 17.453 1.00 82.75 309 ASN A C 1
ATOM 2490 O O . ASN A 1 309 ? -5.151 -2.232 16.403 1.00 82.75 309 ASN A O 1
ATOM 2494 N N . GLU A 1 310 ? -6.019 -3.148 18.261 1.00 81.44 310 GLU A N 1
ATOM 2495 C CA . GLU A 1 310 ? -5.592 -4.521 17.965 1.00 81.44 310 GLU A CA 1
ATOM 2496 C C . GLU A 1 310 ? -6.280 -5.070 16.706 1.00 81.44 310 GLU A C 1
ATOM 2498 O O . GLU A 1 310 ? -5.629 -5.690 15.868 1.00 81.44 310 GLU A O 1
ATOM 2503 N N . LEU A 1 311 ? -7.578 -4.817 16.524 1.00 80.94 311 LEU A N 1
ATOM 2504 C CA . LEU A 1 311 ? -8.298 -5.248 15.325 1.00 80.94 311 LEU A CA 1
ATOM 2505 C C . LEU A 1 311 ? -7.880 -4.468 14.078 1.00 80.94 311 LEU A C 1
ATOM 2507 O O . LEU A 1 311 ? -7.713 -5.094 13.041 1.00 80.94 311 LEU A O 1
ATOM 2511 N N . ILE A 1 312 ? -7.626 -3.154 14.156 1.00 77.12 312 ILE A N 1
ATOM 2512 C CA . ILE A 1 312 ? -7.037 -2.418 13.020 1.00 77.12 312 ILE A CA 1
ATOM 2513 C C . ILE A 1 312 ? -5.726 -3.073 12.583 1.00 77.12 312 ILE A C 1
ATOM 2515 O O . ILE A 1 312 ? -5.510 -3.272 11.392 1.00 77.12 312 ILE A O 1
ATOM 2519 N N . GLN A 1 313 ? -4.856 -3.416 13.535 1.00 69.38 313 GLN A N 1
ATOM 2520 C CA . GLN A 1 313 ? -3.559 -4.012 13.218 1.00 69.38 313 GLN A CA 1
ATOM 2521 C C . GLN A 1 313 ? -3.702 -5.375 12.528 1.00 69.38 313 GLN A C 1
ATOM 2523 O O . GLN A 1 313 ? -2.918 -5.686 11.640 1.00 69.38 313 GLN A O 1
ATOM 2528 N N . ASN A 1 314 ? -4.712 -6.167 12.893 1.00 70.00 314 ASN A N 1
ATOM 2529 C CA . ASN A 1 314 ? -4.886 -7.523 12.369 1.00 70.00 314 ASN A CA 1
ATOM 2530 C C . ASN A 1 314 ? -5.796 -7.615 11.130 1.00 70.00 314 ASN A C 1
ATOM 2532 O O . ASN A 1 314 ? -5.607 -8.507 10.309 1.00 70.00 314 ASN A O 1
ATOM 2536 N N . GLU A 1 315 ? -6.791 -6.735 10.998 1.00 68.00 315 GLU A N 1
ATOM 2537 C CA . GLU A 1 315 ? -7.828 -6.807 9.955 1.00 68.00 315 GLU A CA 1
ATOM 2538 C C . GLU A 1 315 ? -7.622 -5.783 8.824 1.00 68.00 315 GLU A C 1
ATOM 2540 O O . GLU A 1 315 ? -8.140 -5.978 7.725 1.00 68.00 315 GLU A O 1
ATOM 2545 N N . CYS A 1 316 ? -6.849 -4.711 9.047 1.00 65.62 316 CYS A N 1
ATOM 2546 C CA . CYS A 1 316 ? -6.583 -3.671 8.043 1.00 65.62 316 CYS A CA 1
ATOM 2547 C C . CYS A 1 316 ? -5.170 -3.782 7.452 1.00 65.62 316 CYS A C 1
ATOM 2549 O O . CYS A 1 316 ? -4.426 -2.801 7.403 1.00 65.62 316 CYS A O 1
ATOM 2551 N N . LEU A 1 317 ? -4.797 -4.977 6.988 1.00 66.44 317 LEU A N 1
ATOM 2552 C CA . LEU A 1 317 ? -3.506 -5.200 6.335 1.00 66.44 317 LEU A CA 1
ATOM 2553 C C . LEU A 1 317 ? -3.404 -4.371 5.048 1.00 66.44 317 LEU A C 1
ATOM 2555 O O . LEU A 1 317 ? -4.331 -4.356 4.230 1.00 66.44 317 LEU A O 1
ATOM 2559 N N . SER A 1 318 ? -2.274 -3.682 4.871 1.00 65.62 318 SER A N 1
ATOM 2560 C CA . SER A 1 318 ? -1.967 -2.969 3.631 1.00 65.62 318 SER A CA 1
ATOM 2561 C C . SER A 1 318 ? -1.624 -3.981 2.542 1.00 65.62 318 SER A C 1
ATOM 2563 O O . SER A 1 318 ? -0.687 -4.762 2.682 1.00 65.62 318 SER A O 1
ATOM 2565 N N . LEU A 1 319 ? -2.410 -3.964 1.471 1.00 67.81 319 LEU A N 1
ATOM 2566 C CA . LEU A 1 319 ? -2.310 -4.881 0.340 1.00 67.81 319 LEU A CA 1
ATOM 2567 C C . LEU A 1 319 ? -1.411 -4.337 -0.773 1.00 67.81 319 LEU A C 1
ATOM 2569 O O . LEU A 1 319 ? -0.815 -5.119 -1.502 1.00 67.81 319 LEU A O 1
ATOM 2573 N N . GLY A 1 320 ? -1.320 -3.014 -0.911 1.00 65.69 320 GLY A N 1
ATOM 2574 C CA . GLY A 1 320 ? -0.494 -2.387 -1.938 1.00 65.69 320 GLY A CA 1
ATOM 2575 C C . GLY A 1 320 ? -0.650 -0.875 -1.989 1.00 65.69 320 GLY A C 1
ATOM 2576 O O . GLY A 1 320 ? -1.389 -0.275 -1.202 1.00 65.69 320 GLY A O 1
ATOM 2577 N N . LEU A 1 321 ? 0.056 -0.262 -2.929 1.00 74.69 321 LEU A N 1
ATOM 2578 C CA . LEU A 1 321 ? 0.019 1.160 -3.230 1.00 74.69 321 LEU A CA 1
ATOM 2579 C C . LEU A 1 321 ? -0.740 1.420 -4.527 1.00 74.69 321 LEU A C 1
ATOM 2581 O O . LEU A 1 321 ? -0.736 0.616 -5.457 1.00 74.69 321 LEU A O 1
ATOM 2585 N N . TRP A 1 322 ? -1.363 2.588 -4.605 1.00 70.44 322 TRP A N 1
ATOM 2586 C CA . TRP A 1 322 ? -1.952 3.097 -5.833 1.00 70.44 322 TRP A CA 1
ATOM 2587 C C . TRP A 1 322 ? -1.557 4.556 -6.047 1.00 70.44 322 TRP A C 1
ATOM 2589 O O . TRP A 1 322 ? -1.289 5.298 -5.101 1.00 70.44 322 TRP A O 1
ATOM 2599 N N . HIS A 1 323 ? -1.514 4.954 -7.314 1.00 69.00 323 HIS A N 1
ATOM 2600 C CA . HIS A 1 323 ? -1.204 6.309 -7.747 1.00 69.00 323 HIS A CA 1
ATOM 2601 C C . HIS A 1 323 ? -2.183 6.714 -8.853 1.00 69.00 323 HIS A C 1
ATOM 2603 O O . HIS A 1 323 ? -2.413 5.959 -9.798 1.00 69.00 323 HIS A O 1
ATOM 2609 N N . SER A 1 324 ? -2.766 7.904 -8.730 1.00 66.88 324 SER A N 1
ATOM 2610 C CA . SER A 1 324 ? -3.579 8.543 -9.760 1.00 66.88 324 SER A CA 1
ATOM 2611 C C . SER A 1 324 ? -2.820 9.726 -10.341 1.00 66.88 324 SER A C 1
ATOM 2613 O O . SER A 1 324 ? -2.823 10.812 -9.761 1.00 66.88 324 SER A O 1
ATOM 2615 N N . VAL A 1 325 ? -2.220 9.514 -11.515 1.00 66.06 325 VAL A N 1
ATOM 2616 C CA . VAL A 1 325 ? -1.488 10.550 -12.264 1.00 66.06 325 VAL A CA 1
ATOM 2617 C C . VAL A 1 325 ? -2.344 11.805 -12.502 1.00 66.06 325 VAL A C 1
ATOM 2619 O O . VAL A 1 325 ? -1.863 12.892 -12.199 1.00 66.06 325 VAL A O 1
ATOM 2622 N N . PRO A 1 326 ? -3.617 11.720 -12.961 1.00 61.09 326 PRO A N 1
ATOM 2623 C CA . PRO A 1 326 ? -4.410 12.920 -13.245 1.00 61.09 326 PRO A CA 1
ATOM 2624 C C . PRO A 1 326 ? -4.727 13.768 -12.011 1.00 61.09 326 PRO A C 1
ATOM 2626 O O . PRO A 1 326 ? -5.020 14.952 -12.141 1.00 61.09 326 PRO A O 1
ATOM 2629 N N . LEU A 1 327 ? -4.729 13.152 -10.826 1.00 63.78 327 LEU A N 1
ATOM 2630 C CA . LEU A 1 327 ? -5.053 13.823 -9.569 1.00 63.78 327 LEU A CA 1
ATOM 2631 C C . LEU A 1 327 ? -3.807 14.123 -8.725 1.00 63.78 327 LEU A C 1
ATOM 2633 O O . LEU A 1 327 ? -3.932 14.796 -7.708 1.00 63.78 327 LEU A O 1
ATOM 2637 N N . GLY A 1 328 ? -2.634 13.602 -9.105 1.00 63.66 328 GLY A N 1
ATOM 2638 C CA . GLY A 1 328 ? -1.421 13.646 -8.285 1.00 63.66 328 GLY A CA 1
ATOM 2639 C C . GLY A 1 328 ? -1.591 12.973 -6.918 1.00 63.66 328 GLY A C 1
ATOM 2640 O O . GLY A 1 328 ? -0.934 13.360 -5.956 1.00 63.66 328 GLY A O 1
ATOM 2641 N N . LEU A 1 329 ? -2.519 12.015 -6.801 1.00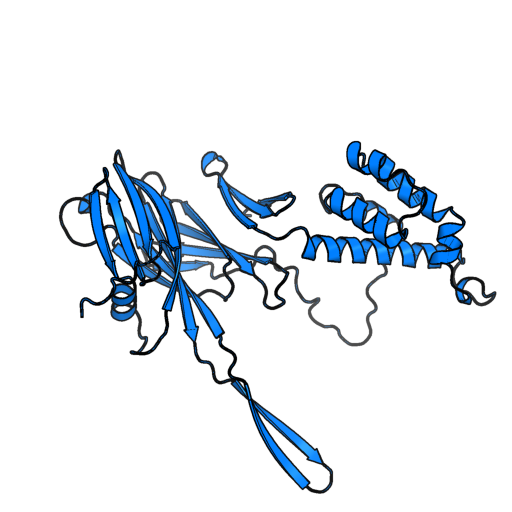 64.12 329 LEU A N 1
ATOM 2642 C CA . LEU A 1 329 ? -2.864 11.378 -5.528 1.00 64.12 329 LEU A CA 1
ATOM 2643 C C . LEU A 1 329 ? -2.186 10.026 -5.399 1.00 64.12 329 LEU A C 1
ATOM 2645 O O . LEU A 1 329 ? -2.265 9.200 -6.308 1.00 64.12 329 LEU A O 1
ATOM 2649 N N . TYR A 1 330 ? -1.623 9.770 -4.227 1.00 67.44 330 TYR A N 1
ATOM 2650 C CA . TYR A 1 330 ? -1.120 8.457 -3.844 1.00 67.44 330 TYR A CA 1
ATOM 2651 C C . TYR A 1 330 ? -1.999 7.881 -2.753 1.00 67.44 330 TYR A C 1
ATOM 2653 O O . TYR A 1 330 ? -2.689 8.606 -2.035 1.00 67.44 330 TYR A O 1
ATOM 2661 N N . GLY A 1 331 ? -1.948 6.573 -2.584 1.00 63.31 331 GLY A N 1
ATOM 2662 C CA . GLY A 1 331 ? -2.633 5.954 -1.476 1.00 63.31 331 GLY A CA 1
ATOM 2663 C C . GLY A 1 331 ? -2.226 4.522 -1.234 1.00 63.31 331 GLY A C 1
ATOM 2664 O O . GLY A 1 331 ? -1.562 3.897 -2.058 1.00 63.31 331 GLY A O 1
ATOM 2665 N N . THR A 1 332 ? -2.647 3.997 -0.090 1.00 65.44 332 THR A N 1
ATOM 2666 C CA . THR A 1 332 ? -2.560 2.567 0.198 1.00 65.44 332 THR A CA 1
ATOM 2667 C C . THR A 1 332 ? -3.929 1.932 0.020 1.00 65.44 332 THR A C 1
ATOM 2669 O O . THR A 1 332 ? -4.962 2.493 0.399 1.00 65.44 332 THR A O 1
ATOM 2672 N N . VAL A 1 333 ? -3.937 0.744 -0.573 1.00 67.00 333 VAL A N 1
ATOM 2673 C CA . VAL A 1 333 ? -5.076 -0.165 -0.527 1.00 67.00 333 VAL A CA 1
ATOM 2674 C C . VAL A 1 333 ? -4.902 -1.023 0.713 1.00 67.00 333 VAL A C 1
ATOM 2676 O O . VAL A 1 333 ? -3.901 -1.722 0.854 1.00 67.00 333 VAL A O 1
ATOM 2679 N N . GLN A 1 334 ? -5.867 -0.972 1.618 1.00 67.44 334 GLN A N 1
ATOM 2680 C CA . GLN A 1 334 ? -5.963 -1.868 2.762 1.00 67.44 334 GLN A CA 1
ATOM 2681 C C . GLN A 1 334 ? -7.146 -2.807 2.551 1.00 67.44 334 GLN A C 1
ATOM 2683 O O . GLN A 1 334 ? -8.088 -2.474 1.835 1.00 67.44 334 GLN A O 1
ATOM 2688 N N . GLN A 1 335 ? -7.127 -3.972 3.195 1.00 63.00 335 GLN A N 1
ATOM 2689 C CA . GLN A 1 335 ? -8.167 -4.999 3.037 1.00 63.00 335 GLN A CA 1
ATOM 2690 C C . GLN A 1 335 ? -9.603 -4.485 3.258 1.00 63.00 335 GLN A C 1
ATOM 2692 O O . GLN A 1 335 ? -10.554 -5.067 2.738 1.00 63.00 335 GLN A O 1
ATOM 2697 N N . VAL A 1 336 ? -9.765 -3.384 3.995 1.00 60.88 336 VAL A N 1
ATOM 2698 C CA . VAL A 1 336 ? -11.071 -2.786 4.290 1.00 60.88 336 VAL A CA 1
ATOM 2699 C C . VAL A 1 336 ? -11.186 -1.345 3.767 1.00 60.88 336 VAL A C 1
ATOM 2701 O O . VAL A 1 336 ? -12.303 -0.910 3.490 1.00 60.88 336 VAL A O 1
ATOM 2704 N N . TRP A 1 337 ? -10.081 -0.597 3.622 1.00 64.31 337 TRP A N 1
ATOM 2705 C CA . TRP A 1 337 ? -10.053 0.865 3.424 1.00 64.31 337 TRP A CA 1
ATOM 2706 C C . TRP A 1 337 ? -9.128 1.305 2.277 1.00 64.31 337 TRP A C 1
ATOM 2708 O O . TRP A 1 337 ? -8.180 0.613 1.916 1.00 64.31 337 TRP A O 1
ATOM 2718 N N . LEU A 1 338 ? -9.373 2.506 1.746 1.00 56.81 338 LEU A N 1
ATOM 2719 C CA . LEU A 1 338 ? -8.429 3.238 0.899 1.00 56.81 338 LEU A CA 1
ATOM 2720 C C . LEU A 1 338 ? -7.895 4.424 1.699 1.00 56.81 338 LEU A C 1
ATOM 2722 O O . LEU A 1 338 ? -8.674 5.276 2.125 1.00 56.81 338 LEU A O 1
ATOM 2726 N N . LEU A 1 339 ? -6.581 4.483 1.899 1.00 61.66 339 LEU A N 1
ATOM 2727 C CA . LEU A 1 339 ? -5.937 5.636 2.519 1.00 61.66 339 LEU A CA 1
ATOM 2728 C C . LEU A 1 339 ? -5.410 6.551 1.417 1.00 61.66 339 LEU A C 1
ATOM 2730 O O . LEU A 1 339 ? -4.634 6.106 0.578 1.00 61.66 339 LEU A O 1
ATOM 2734 N N . LEU A 1 340 ? -5.816 7.816 1.429 1.00 56.91 340 LEU A N 1
ATOM 2735 C CA . LEU A 1 340 ? -5.247 8.858 0.577 1.00 56.91 340 LEU A CA 1
ATOM 2736 C C . LEU A 1 340 ? -4.035 9.472 1.274 1.00 56.91 340 LEU A C 1
ATOM 2738 O O . LEU A 1 340 ? -4.108 9.867 2.437 1.00 56.91 340 LEU A O 1
ATOM 2742 N N . LEU A 1 341 ? -2.930 9.565 0.550 1.00 59.28 341 LEU A N 1
ATOM 2743 C CA . LEU A 1 341 ? -1.717 10.237 0.976 1.00 59.28 341 LEU A CA 1
ATOM 2744 C C . LEU A 1 341 ? -1.685 11.615 0.338 1.00 59.28 341 LEU A C 1
ATOM 2746 O O . LEU A 1 341 ? -1.676 11.748 -0.885 1.00 59.28 341 LEU A O 1
ATOM 2750 N N . HIS A 1 342 ? -1.645 12.636 1.185 1.00 51.66 342 HIS A N 1
ATOM 2751 C CA . HIS A 1 342 ? -1.272 13.970 0.757 1.00 51.66 342 HIS A CA 1
ATOM 2752 C C . HIS A 1 342 ? 0.245 14.081 0.902 1.00 51.66 342 HIS A C 1
ATOM 2754 O O . HIS A 1 342 ? 0.763 14.035 2.018 1.00 51.66 342 HIS A O 1
ATOM 2760 N N . VAL A 1 343 ? 0.960 14.177 -0.216 1.00 47.97 343 VAL A N 1
ATOM 2761 C CA . VAL A 1 343 ? 2.379 14.540 -0.194 1.00 47.97 343 VAL A CA 1
ATOM 2762 C C . VAL A 1 343 ? 2.412 16.045 0.086 1.00 47.97 343 VAL A C 1
ATOM 2764 O O . VAL A 1 343 ? 1.853 16.819 -0.689 1.00 47.97 343 VAL A O 1
ATOM 2767 N N . CYS A 1 344 ? 2.898 16.437 1.266 1.00 37.94 344 CYS A N 1
ATOM 2768 C CA . CYS A 1 344 ? 2.988 17.837 1.701 1.00 37.94 344 CYS A CA 1
ATOM 2769 C C . CYS A 1 344 ? 4.300 18.480 1.270 1.00 37.94 344 CYS A C 1
ATOM 2771 O O . CYS A 1 344 ? 5.343 17.798 1.407 1.00 37.94 344 CYS A O 1
#

Sequence (344 aa):
MKAAHQLSLVVSLASCVVYHDILFYVLFDDRRLHVYMNGKKEYDGNLYDIMVHNSHGGDGEQVTVEMVKTCSNENCFYVVVLFQIDDHCVAGLMLFNHTLTDLKHSIFVSEEKVCRDRFMLGKIDPYLLPERSGYFSFINIFQTESGVVDFTCAVQEDILDIICLCKVSDGIRYCLRTASIDCLNGVLTIPWKGVNEIHGGEPEVSVLQAKPKQSVATQKSYIFDPNRYPFGVVLRSLQLVCKKGTFNWELLARRHDWRMLREAAEKYCESLEFDQHYVTREDRSLLATKPPNQAAEERFWTTLTKMCNELIQNECLSLGLWHSVPLGLYGTVQQVWLLLLHVC

pLDDT: mean 72.62, std 18.34, range [23.16, 92.38]

Secondary structure (DSSP, 8-state):
-PPP---PPEEEEEEEEETTEEEEEEEETTSEEEEEETTEEEEEEEHHHHHHHHS---TT--EEEEEEEEEE-SS-EEEEEEEEEEEEEEEEEEEEEEETTEEEEEEEEEEEEEEEEEEEEEEE-TTTTTTSS-SSEEEEEEE--S-EEEEEEEEETTEEEEEEEEE-TTSS-EEEEEEEEETTTTEEEEEEEESS---S--S---TT-PPP---HHHHHHHHT-TTTS-HHHHHHHHHHHTTT-SS-HHHHHHH--HHHHHHHHHHHHTSHHHHHHH--TTTTSTT-SS-HHHHHHHHHHHHHHHHHHHHHHHH--EEEEEEEGGGTEEEEEESS-EEEE---

Radius of gyration: 27.57 Å; chains: 1; bounding box: 63×55×84 Å

Foldseek 3Di:
DPPPPPDWDFQEWEWDDDPHWIWIWTATQQQWTWIDIPRDTPDIDRVVVVDVVADPDDPDKDKGWHYWYWEDDPQWIKIKTKMKTWDQDFPWDWDWDDDPPDTDTDIDGDRDTQIWIKMWMWTQDSVCSPPDDDSTHTQDMDTDHDAFPEWDWYDDDQKIKIWTWGDDPVRQDIWIWIWIARRVNRDTPGPIDTPPCPPPDPPDPPDDDDDPQDDLVRLLCQLLPVVRFPLVLLLVLCCVLLVNPDDPSVVSVVPSDSVVSSVVVVVSLVDPSLCVRQQDPQQVDPPDPDHSSRNSSSVSSVSSSVSSVVCCSVQFGFPYKDADPVVRWIWTDTNRDTGIDDPD